Protein AF-A0A433K180-F1 (afdb_monomer_lite)

pLDDT: mean 82.94, std 16.53, range [31.75, 97.94]

Radius of gyration: 26.13 Å; chains: 1; bounding box: 82×60×82 Å

Structure (mmCIF, N/CA/C/O backbone):
data_AF-A0A433K180-F1
#
_entry.id   AF-A0A433K180-F1
#
loop_
_atom_site.group_PDB
_atom_site.id
_atom_site.type_symbol
_atom_site.label_atom_id
_atom_site.label_alt_id
_atom_site.label_comp_id
_atom_site.label_asym_id
_atom_site.label_entity_id
_atom_site.label_seq_id
_atom_site.pdbx_PDB_ins_code
_atom_site.Cartn_x
_atom_site.Cartn_y
_atom_site.Cartn_z
_atom_site.occupancy
_atom_site.B_iso_or_equiv
_atom_site.auth_seq_id
_atom_site.auth_comp_id
_atom_site.auth_asym_id
_atom_site.auth_atom_id
_atom_site.pdbx_PDB_model_num
ATOM 1 N N . MET A 1 1 ? -25.195 17.627 27.599 1.00 31.75 1 MET A N 1
ATOM 2 C CA . MET A 1 1 ? -25.943 16.902 26.544 1.00 31.75 1 MET A CA 1
ATOM 3 C C . MET A 1 1 ? -24.957 15.923 25.926 1.00 31.75 1 MET A C 1
ATOM 5 O O . MET A 1 1 ? -24.533 16.093 24.790 1.00 31.75 1 MET A O 1
ATOM 9 N N . ASP A 1 2 ? -24.548 14.925 26.711 1.00 32.09 2 ASP A N 1
ATOM 10 C CA . ASP A 1 2 ? -23.289 14.198 26.484 1.00 32.09 2 ASP A CA 1
ATOM 11 C C . ASP A 1 2 ? -23.557 12.723 26.167 1.00 32.09 2 ASP A C 1
ATOM 13 O O . ASP A 1 2 ? -22.784 11.838 26.515 1.00 32.09 2 ASP A O 1
ATOM 17 N N . ASN A 1 3 ? -24.656 12.449 25.465 1.00 33.41 3 ASN A N 1
ATOM 18 C CA . ASN A 1 3 ? -24.922 11.125 24.914 1.00 33.41 3 ASN A CA 1
ATOM 19 C C . ASN A 1 3 ? -24.281 11.032 23.529 1.00 33.41 3 ASN A C 1
ATOM 21 O O . ASN A 1 3 ? -24.954 10.879 22.511 1.00 33.41 3 ASN A O 1
ATOM 25 N N . ALA A 1 4 ? -22.951 11.141 23.489 1.00 36.06 4 ALA A N 1
ATOM 26 C CA . ALA A 1 4 ? -22.206 10.567 22.384 1.00 36.06 4 ALA A CA 1
ATOM 27 C C . ALA A 1 4 ? -22.508 9.066 22.412 1.00 36.06 4 ALA A C 1
ATOM 29 O O . ALA A 1 4 ? -22.166 8.397 23.384 1.00 36.06 4 ALA A O 1
ATOM 30 N N . LEU A 1 5 ? -23.211 8.572 21.388 1.00 38.47 5 LEU A N 1
ATOM 31 C CA . LEU A 1 5 ? -23.420 7.152 21.099 1.00 38.47 5 LEU A CA 1
ATOM 32 C C . LEU A 1 5 ? -22.111 6.392 21.342 1.00 38.47 5 LEU A C 1
ATOM 34 O O . LEU A 1 5 ? -21.222 6.370 20.490 1.00 38.47 5 LEU A O 1
ATOM 38 N N . ALA A 1 6 ? -21.961 5.819 22.534 1.00 36.91 6 ALA A N 1
ATOM 39 C CA . ALA A 1 6 ? -20.767 5.091 22.910 1.00 36.91 6 ALA A CA 1
ATOM 40 C C . ALA A 1 6 ? -20.783 3.766 22.142 1.00 36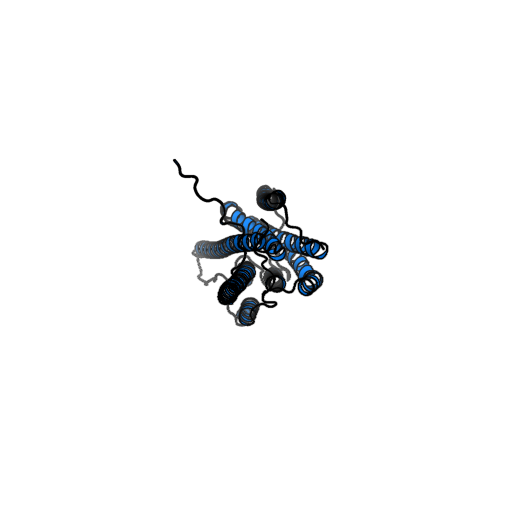.91 6 ALA A C 1
ATOM 42 O O . ALA A 1 6 ? -21.424 2.792 22.544 1.00 36.91 6 ALA A O 1
ATOM 43 N N . PHE A 1 7 ? -20.103 3.757 20.994 1.00 43.28 7 PHE A N 1
ATOM 44 C CA . PHE A 1 7 ? -19.805 2.586 20.169 1.00 43.28 7 PHE A CA 1
ATOM 45 C C . PHE A 1 7 ? -18.836 1.628 20.892 1.00 43.28 7 PHE A C 1
ATOM 47 O O . PHE A 1 7 ? -17.771 1.310 20.368 1.00 43.28 7 PHE A O 1
ATOM 54 N N . ASP A 1 8 ? -19.172 1.173 22.100 1.00 44.34 8 ASP A N 1
ATOM 55 C CA . ASP A 1 8 ? -18.352 0.193 22.815 1.00 44.34 8 ASP A CA 1
ATOM 56 C C . ASP A 1 8 ? -18.706 -1.243 22.381 1.00 44.34 8 ASP A C 1
ATOM 58 O O . ASP A 1 8 ? -19.762 -1.787 22.707 1.00 44.34 8 ASP A O 1
ATOM 62 N N . GLU A 1 9 ? -17.799 -1.780 21.560 1.00 49.75 9 GLU A N 1
ATOM 63 C CA . GLU A 1 9 ? -17.219 -3.135 21.543 1.00 49.75 9 GLU A CA 1
ATOM 64 C C . GLU A 1 9 ? -18.110 -4.386 21.405 1.00 49.75 9 GLU A C 1
ATOM 66 O O . GLU A 1 9 ? -18.016 -5.330 22.183 1.00 49.75 9 GLU A O 1
ATOM 71 N N . ILE A 1 10 ? -18.813 -4.514 20.278 1.00 52.00 10 ILE A N 1
ATOM 72 C CA . ILE A 1 10 ? -18.879 -5.826 19.604 1.00 52.00 10 ILE A CA 1
ATOM 73 C C . ILE A 1 10 ? -18.120 -5.684 18.289 1.00 52.00 10 ILE A C 1
ATOM 75 O O . ILE A 1 10 ? -18.701 -5.473 17.231 1.00 52.00 10 ILE A O 1
ATOM 79 N N . THR A 1 11 ? -16.789 -5.710 18.357 1.00 59.06 11 THR A N 1
ATOM 80 C CA . THR A 1 11 ? -15.958 -5.755 17.149 1.00 59.06 11 THR A CA 1
ATOM 81 C C . THR A 1 11 ? -15.505 -7.188 16.914 1.00 59.06 11 THR A C 1
ATOM 83 O O . THR A 1 11 ? -15.064 -7.882 17.831 1.00 59.06 11 THR A O 1
ATOM 86 N N . MET A 1 12 ? -15.627 -7.666 15.674 1.00 67.56 12 MET A N 1
ATOM 87 C CA . MET A 1 12 ? -15.036 -8.952 15.317 1.00 67.56 12 MET A CA 1
ATOM 88 C C . MET A 1 12 ? -13.520 -8.865 15.505 1.00 67.56 12 MET A C 1
ATOM 90 O O . MET A 1 12 ? -12.865 -7.987 14.942 1.00 67.56 12 MET A O 1
ATOM 94 N N . LYS A 1 13 ? -12.961 -9.777 16.306 1.00 76.81 13 LYS A N 1
ATOM 95 C CA . LYS A 1 13 ? -11.524 -9.796 16.628 1.00 76.81 13 LYS A CA 1
ATOM 96 C C . LYS A 1 13 ? -10.659 -10.251 15.453 1.00 76.81 13 LYS A C 1
ATOM 98 O O . LYS A 1 13 ? -9.485 -9.905 15.390 1.00 76.81 13 LYS A O 1
ATOM 103 N N . ARG A 1 14 ? -11.227 -11.048 14.544 1.00 79.12 14 ARG A N 1
ATOM 104 C CA . ARG A 1 14 ? -10.529 -11.637 13.398 1.00 79.12 14 ARG A CA 1
ATOM 105 C C . ARG A 1 14 ? -11.304 -11.399 12.114 1.00 79.12 14 ARG A C 1
ATOM 107 O O . ARG A 1 14 ? -12.522 -11.239 12.119 1.00 79.12 14 ARG A O 1
ATOM 114 N N . MET A 1 15 ? -10.557 -11.398 11.022 1.00 82.88 15 MET A N 1
ATOM 115 C CA . MET A 1 15 ? -11.112 -11.382 9.678 1.00 82.88 15 MET A CA 1
ATOM 116 C C . MET A 1 15 ? -11.846 -12.707 9.389 1.00 82.88 15 MET A C 1
ATOM 118 O O . MET A 1 15 ? -11.386 -13.751 9.864 1.00 82.88 15 MET A O 1
ATOM 122 N N . PRO A 1 16 ? -12.956 -12.702 8.624 1.00 86.62 16 PRO A N 1
ATOM 123 C CA . PRO A 1 16 ? -13.620 -13.934 8.206 1.00 86.62 16 PRO A CA 1
ATOM 124 C C . PRO A 1 16 ? -12.661 -14.866 7.458 1.00 86.62 16 PRO A C 1
ATOM 126 O O . PRO A 1 16 ? -11.928 -14.422 6.576 1.00 86.62 16 PRO A O 1
ATOM 129 N N . GLN A 1 17 ? -12.692 -16.162 7.775 1.00 87.69 17 GLN A N 1
ATOM 130 C CA . GLN A 1 17 ? -11.778 -17.161 7.198 1.00 87.69 17 GLN A CA 1
ATOM 131 C C . GLN A 1 17 ? -11.854 -17.228 5.668 1.00 87.69 17 GLN A C 1
ATOM 133 O O . GLN A 1 17 ? -10.829 -17.364 5.009 1.00 87.69 17 GLN A O 1
ATOM 138 N N . PHE A 1 18 ? -13.049 -17.057 5.099 1.00 88.81 18 PHE A N 1
ATOM 139 C CA . PHE A 1 18 ? -13.241 -17.004 3.650 1.00 88.81 18 PHE A CA 1
ATOM 140 C C . PHE A 1 18 ? -12.468 -15.850 2.991 1.00 88.81 18 PHE A C 1
ATOM 142 O O . PHE A 1 18 ? -11.825 -16.044 1.965 1.00 88.81 18 PHE A O 1
ATOM 149 N N . LEU A 1 19 ? -12.456 -14.663 3.612 1.00 89.44 19 LEU A N 1
ATOM 150 C CA . LEU A 1 19 ? -11.701 -13.516 3.100 1.00 89.44 19 LEU A CA 1
ATOM 151 C C . LEU A 1 19 ? -10.189 -13.769 3.177 1.00 89.44 19 LEU A C 1
ATOM 153 O O . LEU A 1 19 ? -9.462 -13.428 2.251 1.00 89.44 19 LEU A O 1
ATOM 157 N N . ILE A 1 20 ? -9.728 -14.419 4.249 1.00 91.06 20 ILE A N 1
ATOM 158 C CA . ILE A 1 20 ? -8.325 -14.827 4.397 1.00 91.06 20 ILE A CA 1
ATOM 159 C C . ILE A 1 20 ? -7.927 -15.790 3.274 1.00 91.06 20 ILE A C 1
ATOM 161 O O . ILE A 1 20 ? -6.882 -15.600 2.658 1.00 91.06 20 ILE A O 1
ATOM 165 N N . LEU A 1 21 ? -8.762 -16.793 2.988 1.00 92.00 21 LEU A N 1
ATOM 166 C CA . LEU A 1 21 ? -8.526 -17.750 1.909 1.00 92.00 21 LEU A CA 1
ATOM 167 C C . LEU A 1 21 ? -8.427 -17.049 0.549 1.00 92.00 21 LEU A C 1
ATOM 169 O O . LEU A 1 21 ? -7.492 -17.321 -0.199 1.00 92.00 21 LEU A O 1
ATOM 173 N N . ILE A 1 22 ? -9.340 -16.115 0.258 1.00 92.88 22 ILE A N 1
ATOM 174 C CA . ILE A 1 22 ? -9.291 -15.316 -0.974 1.00 92.88 22 ILE A CA 1
ATOM 175 C C . ILE A 1 22 ? -7.979 -14.539 -1.061 1.00 92.88 22 ILE A C 1
ATOM 177 O O . ILE A 1 22 ? -7.322 -14.587 -2.094 1.00 92.88 22 ILE A O 1
ATOM 181 N N . ILE A 1 23 ? -7.573 -13.844 0.006 1.00 92.50 23 ILE A N 1
ATOM 182 C CA . ILE A 1 23 ? -6.329 -13.062 0.004 1.00 92.50 23 ILE A CA 1
ATOM 183 C C . ILE A 1 23 ? -5.125 -13.975 -0.250 1.00 92.50 23 ILE A C 1
ATOM 185 O O . ILE A 1 23 ? -4.298 -13.667 -1.101 1.00 92.50 23 ILE A O 1
ATOM 189 N N . LEU A 1 24 ? -5.036 -15.117 0.435 1.00 92.62 24 LEU A N 1
ATOM 190 C CA . LEU A 1 24 ? -3.943 -16.073 0.234 1.00 92.62 24 LEU A CA 1
ATOM 191 C C . LEU A 1 24 ? -3.903 -16.612 -1.200 1.00 92.62 24 LEU A C 1
ATOM 193 O O . LEU A 1 24 ? -2.826 -16.702 -1.788 1.00 92.62 24 LEU A O 1
ATOM 197 N N . LEU A 1 25 ? -5.068 -16.915 -1.776 1.00 93.06 25 LEU A N 1
ATOM 198 C CA . LEU A 1 25 ? -5.180 -17.349 -3.164 1.00 93.06 25 LEU A CA 1
ATOM 199 C C . LEU A 1 25 ? -4.717 -16.241 -4.115 1.00 93.06 25 LEU A C 1
ATOM 201 O O . LEU A 1 25 ? -3.881 -16.501 -4.970 1.00 93.06 25 LEU A O 1
ATOM 205 N N . LEU A 1 26 ? -5.175 -15.000 -3.936 1.00 92.94 26 LEU A N 1
ATOM 206 C CA . LEU A 1 26 ? -4.771 -13.870 -4.782 1.00 92.94 26 LEU A CA 1
ATOM 207 C C . LEU A 1 26 ? -3.260 -13.601 -4.734 1.00 92.94 26 LEU A C 1
ATOM 209 O O . LEU A 1 26 ? -2.690 -13.187 -5.737 1.00 92.94 26 LEU A O 1
ATOM 213 N N . LEU A 1 27 ? -2.612 -13.851 -3.595 1.00 91.94 27 LEU A N 1
ATOM 214 C CA . LEU A 1 27 ? -1.173 -13.650 -3.422 1.00 91.94 27 LEU A CA 1
ATOM 215 C C . LEU A 1 27 ? -0.328 -14.778 -4.036 1.00 91.94 27 LEU A C 1
ATOM 217 O O . LEU A 1 27 ? 0.703 -14.508 -4.655 1.00 91.94 27 LEU A O 1
ATOM 221 N N . GLY A 1 28 ? -0.742 -16.036 -3.845 1.00 88.56 28 GLY A N 1
ATOM 222 C CA . GLY A 1 28 ? 0.048 -17.215 -4.219 1.00 88.56 28 GLY A CA 1
ATOM 223 C C . GLY A 1 28 ? -0.293 -17.819 -5.582 1.00 88.56 28 GLY A C 1
ATOM 224 O O . GLY A 1 28 ? 0.594 -18.322 -6.269 1.00 88.56 28 GLY A O 1
ATOM 225 N N . LEU A 1 29 ? -1.558 -17.764 -6.003 1.00 90.62 29 LEU A N 1
ATOM 226 C CA . LEU A 1 29 ? -2.016 -18.398 -7.242 1.00 90.62 29 LEU A CA 1
ATOM 227 C C . LEU A 1 29 ? -1.350 -17.829 -8.505 1.00 90.62 29 LEU A C 1
ATOM 229 O O . LEU A 1 29 ? -1.005 -18.636 -9.367 1.00 90.62 29 LEU A O 1
ATOM 233 N N . PRO A 1 30 ? -1.090 -16.510 -8.633 1.00 91.44 30 PRO A N 1
ATOM 234 C CA . PRO A 1 30 ? -0.370 -15.993 -9.793 1.00 91.44 30 PRO A CA 1
ATOM 235 C C . PRO A 1 30 ? 1.025 -16.612 -9.946 1.00 91.44 30 PRO A C 1
ATOM 237 O O . PRO A 1 30 ? 1.379 -17.021 -11.045 1.00 91.44 30 PRO A O 1
ATOM 240 N N . TYR A 1 31 ? 1.781 -16.775 -8.854 1.00 89.06 31 TYR A N 1
ATOM 241 C CA . TYR A 1 31 ? 3.100 -17.421 -8.872 1.00 89.06 31 TYR A CA 1
ATOM 242 C C . TYR A 1 31 ? 3.026 -18.880 -9.330 1.00 89.06 31 TYR A C 1
ATOM 244 O O . TYR A 1 31 ? 3.827 -19.326 -10.149 1.00 89.06 31 TYR A O 1
ATOM 252 N N . ILE A 1 32 ? 2.038 -19.622 -8.824 1.00 89.81 32 ILE A N 1
ATOM 253 C CA . ILE A 1 32 ? 1.785 -20.998 -9.257 1.00 89.81 32 ILE A CA 1
ATOM 254 C C . ILE A 1 32 ? 1.477 -21.015 -10.759 1.00 89.81 32 ILE A C 1
ATOM 256 O O . ILE A 1 32 ? 2.060 -21.808 -11.491 1.00 89.81 32 ILE A O 1
ATOM 260 N N . GLY A 1 33 ? 0.626 -20.097 -11.227 1.00 88.56 33 GLY A N 1
ATOM 261 C CA . GLY A 1 33 ? 0.292 -19.947 -12.640 1.00 88.56 33 GLY A CA 1
ATOM 262 C C . GLY A 1 33 ? 1.517 -19.703 -13.525 1.00 88.56 33 GLY A C 1
ATOM 263 O O . GLY A 1 33 ? 1.669 -20.385 -14.536 1.00 88.56 33 GLY A O 1
ATOM 264 N N . LEU A 1 34 ? 2.425 -18.811 -13.115 1.00 88.44 34 LEU A N 1
ATOM 265 C CA . LEU A 1 34 ? 3.671 -18.552 -13.848 1.00 88.44 34 LEU A CA 1
ATOM 266 C C . LEU A 1 34 ? 4.505 -19.828 -14.032 1.00 88.44 34 LEU A C 1
ATOM 268 O O . LEU A 1 34 ? 4.987 -20.093 -15.130 1.00 88.44 34 LEU A O 1
ATOM 272 N N . ASN A 1 35 ? 4.620 -20.658 -12.991 1.00 88.94 35 ASN A N 1
ATOM 273 C CA . ASN A 1 35 ? 5.360 -21.924 -13.063 1.00 88.94 35 ASN A CA 1
ATOM 274 C C . ASN A 1 35 ? 4.673 -22.983 -13.943 1.00 88.94 35 ASN A C 1
ATOM 276 O O . ASN A 1 35 ? 5.348 -23.853 -14.487 1.00 88.94 35 ASN A O 1
ATOM 280 N N . PHE A 1 36 ? 3.350 -22.907 -14.115 1.00 89.88 36 PHE A N 1
ATOM 281 C CA . PHE A 1 36 ? 2.600 -23.735 -15.068 1.00 89.88 36 PHE A CA 1
ATOM 282 C C . PHE A 1 36 ? 2.623 -23.185 -16.505 1.00 89.88 36 PHE A C 1
ATOM 284 O O . PHE A 1 36 ? 1.989 -23.763 -17.386 1.00 89.88 36 PHE A O 1
ATOM 291 N N . GLY A 1 37 ? 3.345 -22.090 -16.758 1.00 83.88 37 GLY A N 1
ATOM 292 C CA . GLY A 1 37 ? 3.457 -21.481 -18.082 1.00 83.88 37 GLY A CA 1
ATOM 293 C C . GLY A 1 37 ? 2.312 -20.531 -18.439 1.00 83.88 37 GLY A C 1
ATOM 294 O O . GLY A 1 37 ? 2.199 -20.139 -19.598 1.00 83.88 37 GLY A O 1
ATOM 295 N N . PHE A 1 38 ? 1.467 -20.134 -17.477 1.00 85.06 38 PHE A N 1
ATOM 296 C CA . PHE A 1 38 ? 0.537 -19.029 -17.706 1.00 85.06 38 PHE A CA 1
ATOM 297 C C . PHE A 1 38 ? 1.321 -17.727 -17.807 1.00 85.06 38 PHE A C 1
ATOM 299 O O . PHE A 1 38 ? 1.942 -17.296 -16.838 1.00 85.06 38 PHE A O 1
ATOM 306 N N . ASP A 1 39 ? 1.253 -17.083 -18.967 1.00 83.25 39 ASP A N 1
ATOM 307 C CA . ASP A 1 39 ? 1.894 -15.799 -19.188 1.00 83.25 39 ASP A CA 1
ATOM 308 C C . ASP A 1 39 ? 0.862 -14.662 -19.132 1.00 83.25 39 ASP A C 1
ATOM 310 O O . ASP A 1 39 ? -0.029 -14.534 -19.969 1.00 83.25 39 ASP A O 1
ATOM 314 N N . PHE A 1 40 ? 0.990 -13.832 -18.099 1.00 83.12 40 PHE A N 1
ATOM 315 C CA . PHE A 1 40 ? 0.245 -12.593 -17.900 1.00 83.12 40 PHE A CA 1
ATOM 316 C C . PHE A 1 40 ? 0.914 -11.386 -18.570 1.00 83.12 40 PHE A C 1
ATOM 318 O O . PHE A 1 40 ? 0.447 -10.256 -18.363 1.00 83.12 40 PHE A O 1
ATOM 325 N N . SER A 1 41 ? 2.005 -11.583 -19.316 1.00 82.50 41 SER A N 1
ATOM 326 C CA . SER A 1 41 ? 2.635 -10.544 -20.123 1.00 82.50 41 SER A CA 1
ATOM 327 C C . SER A 1 41 ? 1.762 -10.187 -21.324 1.00 82.50 41 SER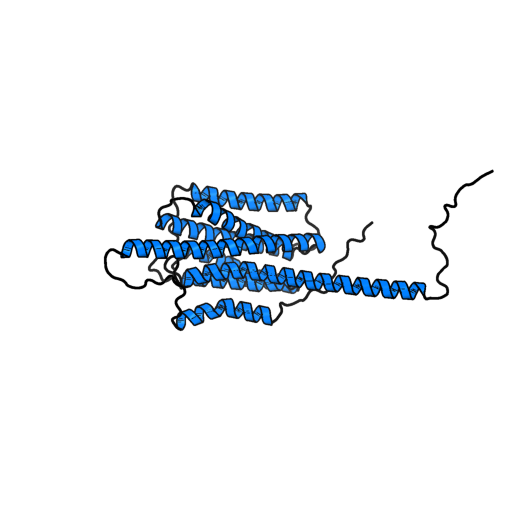 A C 1
ATOM 329 O O . SER A 1 41 ? 0.761 -10.835 -21.639 1.00 82.50 41 SER A O 1
ATOM 331 N N . ILE A 1 42 ? 2.124 -9.106 -22.000 1.00 76.69 42 ILE A N 1
ATOM 332 C CA . ILE A 1 42 ? 1.468 -8.723 -23.244 1.00 76.69 42 ILE A CA 1
ATOM 333 C C . ILE A 1 42 ? 2.140 -9.519 -24.344 1.00 76.69 42 ILE A C 1
ATOM 335 O O . ILE A 1 42 ? 3.303 -9.276 -24.664 1.00 76.69 42 ILE A O 1
ATOM 339 N N . HIS A 1 43 ? 1.411 -10.496 -24.886 1.00 60.91 43 HIS A N 1
ATOM 340 C CA . HIS A 1 43 ? 1.970 -11.406 -25.869 1.00 60.91 43 HIS A CA 1
ATOM 341 C C . HIS A 1 43 ? 2.595 -10.653 -27.036 1.00 60.91 43 HIS A C 1
ATOM 343 O O . HIS A 1 43 ? 1.980 -9.806 -27.671 1.00 60.91 43 HIS A O 1
ATOM 349 N N . SER A 1 44 ? 3.853 -11.010 -27.244 1.00 51.06 44 SER A N 1
ATOM 350 C CA . SER A 1 44 ? 4.719 -10.949 -28.407 1.00 51.06 44 SER A CA 1
ATOM 351 C C . SER A 1 44 ? 4.371 -11.797 -29.624 1.00 51.06 44 SER A C 1
ATOM 353 O O . SER A 1 44 ? 5.286 -12.488 -30.051 1.00 51.06 44 SER A O 1
ATOM 355 N N . SER A 1 45 ? 3.128 -11.954 -30.097 1.00 44.97 45 SER A N 1
ATOM 356 C CA . SER A 1 45 ? 2.870 -12.961 -31.141 1.00 44.97 45 SER A CA 1
ATOM 357 C C . SER A 1 45 ? 3.741 -12.702 -32.376 1.00 44.97 45 SER A C 1
ATOM 359 O O . SER A 1 45 ? 3.593 -11.686 -33.055 1.00 44.97 45 SER A O 1
ATOM 361 N N . GLN A 1 46 ? 4.673 -13.629 -32.610 1.00 47.50 46 GLN A N 1
ATOM 362 C CA . GLN A 1 46 ? 5.691 -13.618 -33.652 1.00 47.50 46 GLN A CA 1
ATOM 363 C C . GLN A 1 46 ? 5.051 -13.471 -35.034 1.00 47.50 46 GLN A C 1
ATOM 365 O O . GLN A 1 46 ? 4.458 -14.418 -35.540 1.00 47.50 46 GLN A O 1
ATOM 370 N N . LEU A 1 47 ? 5.228 -12.315 -35.671 1.00 45.03 47 LEU A N 1
ATOM 371 C CA . LEU A 1 47 ? 5.003 -12.130 -37.103 1.00 45.03 47 LEU A CA 1
ATOM 372 C C . LEU A 1 47 ? 6.163 -11.307 -37.671 1.00 45.03 47 LEU A C 1
ATOM 374 O O . LEU A 1 47 ? 6.444 -10.190 -37.243 1.00 45.03 47 LEU A O 1
ATOM 378 N N . SER A 1 48 ? 6.884 -11.913 -38.609 1.00 43.16 48 SER A N 1
ATOM 379 C CA . SER A 1 48 ? 8.067 -11.368 -39.270 1.00 43.16 48 SER A CA 1
ATOM 380 C C . SER A 1 48 ? 7.724 -10.283 -40.300 1.00 43.16 48 SER A C 1
ATOM 382 O O . SER A 1 48 ? 6.877 -10.513 -41.159 1.00 43.16 48 SER A O 1
ATOM 384 N N . GLY A 1 49 ? 8.485 -9.179 -40.292 1.00 52.47 49 GLY A N 1
ATOM 385 C CA . GLY A 1 49 ? 8.650 -8.252 -41.427 1.00 52.47 49 GLY A CA 1
ATOM 386 C C . GLY A 1 49 ? 7.781 -6.987 -41.394 1.00 52.47 49 GLY A C 1
ATOM 387 O O . GLY A 1 49 ? 6.570 -7.084 -41.492 1.00 52.47 49 GLY A O 1
ATOM 388 N N . GLN 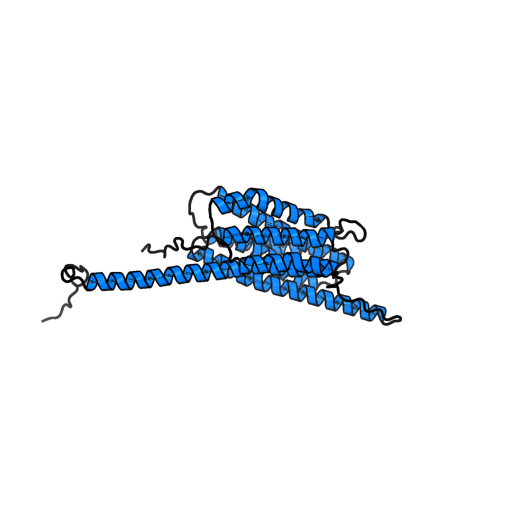A 1 50 ? 8.421 -5.805 -41.301 1.00 53.50 50 GLN A N 1
ATOM 389 C CA . GLN A 1 50 ? 7.894 -4.412 -41.359 1.00 53.50 50 GLN A CA 1
ATOM 390 C C . GLN A 1 50 ? 6.711 -4.021 -40.435 1.00 53.50 50 GLN A C 1
ATOM 392 O O . GLN A 1 50 ? 6.622 -2.867 -40.025 1.00 53.50 50 GLN A O 1
ATOM 397 N N . SER A 1 51 ? 5.880 -4.962 -39.995 1.00 56.38 51 SER A N 1
ATOM 398 C CA . SER A 1 51 ? 4.820 -4.830 -38.989 1.00 56.38 51 SER A CA 1
ATOM 399 C C . SER A 1 51 ? 5.345 -4.772 -37.549 1.00 56.38 51 SER A C 1
ATOM 401 O O . SER A 1 51 ? 4.595 -4.421 -36.641 1.00 56.38 51 SER A O 1
ATOM 403 N N . MET A 1 52 ? 6.639 -5.047 -37.333 1.00 59.69 52 MET A N 1
ATOM 404 C CA . MET A 1 52 ? 7.277 -5.090 -36.010 1.00 59.69 52 MET A CA 1
ATOM 405 C C . MET A 1 52 ? 7.162 -3.762 -35.244 1.00 59.69 52 MET A C 1
ATOM 407 O O . MET A 1 52 ? 6.960 -3.767 -34.035 1.00 59.69 52 MET A O 1
ATOM 411 N N . HIS A 1 53 ? 7.255 -2.614 -35.929 1.00 66.19 53 HIS A N 1
ATOM 412 C CA . HIS A 1 53 ? 7.137 -1.305 -35.274 1.00 66.19 53 HIS A CA 1
ATOM 413 C C . HIS A 1 53 ? 5.700 -1.019 -34.814 1.00 66.19 53 HIS A C 1
ATOM 415 O O . HIS A 1 53 ? 5.490 -0.637 -33.664 1.00 66.19 53 HIS A O 1
ATOM 421 N N . ASN A 1 54 ? 4.711 -1.282 -35.676 1.00 69.56 54 ASN A N 1
ATOM 422 C CA . ASN A 1 54 ? 3.292 -1.125 -35.339 1.00 69.56 54 ASN A CA 1
ATOM 423 C C . ASN A 1 54 ? 2.879 -2.079 -34.213 1.00 69.56 54 ASN A C 1
ATOM 425 O O . ASN A 1 54 ? 2.112 -1.701 -33.334 1.00 69.56 54 ASN A O 1
ATOM 429 N N . TYR A 1 55 ? 3.446 -3.284 -34.198 1.00 71.06 55 TYR A N 1
ATOM 430 C CA . TYR A 1 55 ? 3.204 -4.275 -33.162 1.00 71.06 55 TYR A CA 1
ATOM 431 C C . TYR A 1 55 ? 3.801 -3.876 -31.807 1.00 71.06 55 TYR A C 1
ATOM 433 O O . TYR A 1 55 ? 3.143 -3.984 -30.775 1.00 71.06 55 TYR A O 1
ATOM 441 N N . LEU A 1 56 ? 5.052 -3.401 -31.788 1.00 73.00 56 LEU A N 1
ATOM 442 C CA . LEU A 1 56 ? 5.692 -2.918 -30.561 1.00 73.00 56 LEU A CA 1
ATOM 443 C C . LEU A 1 56 ? 4.930 -1.727 -29.976 1.00 73.00 56 LEU A C 1
ATOM 445 O O . LEU A 1 56 ? 4.728 -1.669 -28.764 1.00 73.00 56 LEU A O 1
ATOM 449 N N . LEU A 1 57 ? 4.461 -0.823 -30.838 1.00 76.31 57 LEU A N 1
ATOM 450 C CA . LEU A 1 57 ? 3.593 0.278 -30.439 1.00 76.31 57 LEU A CA 1
ATOM 451 C C . LEU A 1 57 ? 2.273 -0.246 -29.856 1.00 76.31 57 LEU A C 1
ATOM 453 O O . LEU A 1 57 ? 1.867 0.185 -28.781 1.00 76.31 57 LEU A O 1
ATOM 457 N N . GLU A 1 58 ? 1.624 -1.211 -30.511 1.00 79.81 58 GLU A N 1
ATOM 458 C CA . GLU A 1 58 ? 0.381 -1.813 -30.023 1.00 79.81 58 GLU A CA 1
ATOM 459 C C . GLU A 1 58 ? 0.563 -2.489 -28.655 1.00 79.81 58 GLU A C 1
ATOM 461 O O . GLU A 1 58 ? -0.240 -2.277 -27.744 1.00 79.81 58 GLU A O 1
ATOM 466 N N . ALA A 1 59 ? 1.635 -3.262 -28.475 1.00 76.88 59 ALA A N 1
ATOM 467 C CA . ALA A 1 59 ? 1.949 -3.912 -27.208 1.00 76.88 59 ALA A CA 1
ATOM 468 C C . ALA A 1 59 ? 2.202 -2.885 -26.091 1.00 76.88 59 ALA A C 1
ATOM 470 O O . ALA A 1 59 ? 1.681 -3.036 -24.983 1.00 76.88 59 ALA A O 1
ATOM 471 N N . GLN A 1 60 ? 2.931 -1.804 -26.386 1.00 78.94 60 GLN A N 1
ATOM 472 C CA . GLN A 1 60 ? 3.147 -0.701 -25.446 1.00 78.94 60 GLN A CA 1
ATOM 473 C C . GLN A 1 60 ? 1.836 -0.006 -25.068 1.00 78.94 60 GLN A C 1
ATOM 475 O O . GLN A 1 60 ? 1.592 0.226 -23.886 1.00 78.94 60 GLN A O 1
ATOM 480 N N . VAL A 1 61 ? 0.969 0.277 -26.044 1.00 82.75 61 VAL A N 1
ATOM 481 C CA . VAL A 1 61 ? -0.337 0.911 -25.812 1.00 82.75 61 VAL A CA 1
ATOM 482 C C . VAL A 1 61 ? -1.238 0.015 -24.965 1.00 82.75 61 VAL A C 1
ATOM 484 O O . VAL A 1 61 ? -1.840 0.488 -24.003 1.00 82.75 61 VAL A O 1
ATOM 487 N N . ARG A 1 62 ? -1.305 -1.289 -25.265 1.00 84.44 62 ARG A N 1
ATOM 488 C CA . ARG A 1 62 ? -2.074 -2.261 -24.469 1.00 84.44 62 ARG A CA 1
ATOM 489 C C . ARG A 1 62 ? -1.570 -2.332 -23.029 1.00 84.44 62 ARG A C 1
ATOM 491 O O . ARG A 1 62 ? -2.378 -2.408 -22.103 1.00 84.44 62 ARG A O 1
ATOM 498 N N . GLY A 1 63 ? -0.254 -2.294 -22.834 1.00 83.31 63 GLY A N 1
ATOM 499 C CA . GLY A 1 63 ? 0.354 -2.371 -21.506 1.00 83.31 63 GLY A CA 1
ATOM 500 C C . GLY A 1 63 ? 0.121 -1.140 -20.679 1.00 83.31 63 GLY A C 1
ATOM 501 O O . GLY A 1 63 ? -0.341 -1.241 -19.544 1.00 83.31 63 GLY A O 1
ATOM 502 N N . TYR A 1 64 ? 0.337 0.008 -21.300 1.00 84.06 64 TYR A N 1
ATOM 503 C CA . TYR A 1 64 ? -0.007 1.288 -20.727 1.00 84.06 64 TYR A CA 1
ATOM 504 C C . TYR A 1 64 ? -1.490 1.339 -20.335 1.00 84.06 64 TYR A C 1
ATOM 506 O O . TYR A 1 64 ? -1.808 1.599 -19.181 1.00 84.06 64 TYR A O 1
ATOM 514 N N . PHE A 1 65 ? -2.407 0.972 -21.236 1.00 87.50 65 PHE A N 1
ATOM 515 C CA . PHE A 1 65 ? -3.842 0.981 -20.945 1.00 87.50 65 PHE A CA 1
ATOM 516 C C . PHE A 1 65 ? -4.212 0.059 -19.776 1.00 87.50 65 PHE A C 1
ATOM 518 O O . PHE A 1 65 ? -4.978 0.446 -18.892 1.00 87.50 65 PHE A O 1
ATOM 525 N N . ARG A 1 66 ? -3.636 -1.150 -19.723 1.00 88.56 66 ARG A N 1
ATOM 526 C CA . ARG A 1 66 ? -3.835 -2.079 -18.602 1.00 88.56 66 ARG A CA 1
ATOM 527 C C . ARG A 1 66 ? -3.319 -1.494 -17.287 1.00 88.56 66 ARG A C 1
ATOM 529 O O . ARG A 1 66 ? -4.010 -1.594 -16.275 1.00 88.56 66 ARG A O 1
ATOM 536 N N . GLN A 1 67 ? -2.135 -0.888 -17.300 1.00 88.88 67 GLN A N 1
ATOM 537 C CA . GLN A 1 67 ? -1.557 -0.224 -16.136 1.00 88.88 67 GLN A CA 1
ATOM 538 C C . GLN A 1 67 ? -2.467 0.912 -15.654 1.00 88.88 67 GLN A C 1
ATOM 540 O O . GLN A 1 67 ? -2.858 0.922 -14.487 1.00 88.88 67 GLN A O 1
ATOM 545 N N . THR A 1 68 ? -2.866 1.808 -16.555 1.00 89.94 68 THR A N 1
ATOM 546 C CA . THR A 1 68 ? -3.758 2.935 -16.273 1.00 89.94 68 THR A CA 1
ATOM 547 C C . THR A 1 68 ? -5.090 2.461 -15.687 1.00 89.94 68 THR A C 1
ATOM 549 O O . THR A 1 68 ? -5.544 3.007 -14.683 1.00 89.94 68 THR A O 1
ATOM 552 N N . LEU A 1 69 ? -5.704 1.405 -16.235 1.00 91.81 69 LEU A N 1
ATOM 553 C CA . LEU A 1 69 ? -6.938 0.827 -15.685 1.00 91.81 69 LEU A CA 1
ATOM 554 C C . LEU A 1 69 ? -6.760 0.301 -14.255 1.00 91.81 69 LEU A C 1
ATOM 556 O O . LEU A 1 69 ? -7.625 0.523 -13.401 1.00 91.81 69 LEU A O 1
ATOM 560 N N . LEU A 1 70 ? -5.651 -0.390 -13.980 1.00 92.50 70 LEU A N 1
ATOM 561 C CA . LEU A 1 70 ? -5.349 -0.900 -12.642 1.00 92.50 70 LEU A CA 1
ATOM 562 C C . LEU A 1 70 ? -5.100 0.246 -11.655 1.00 92.50 70 LEU A C 1
ATOM 564 O O . LEU A 1 70 ? -5.651 0.222 -10.556 1.00 92.50 70 LEU A O 1
ATOM 568 N N . GLN A 1 71 ? -4.350 1.275 -12.054 1.00 91.44 71 GLN A N 1
ATOM 569 C CA . GLN A 1 71 ? -4.091 2.458 -11.227 1.00 91.44 71 GLN A CA 1
ATOM 570 C C . GLN A 1 71 ? -5.376 3.242 -10.927 1.00 91.44 71 GLN A C 1
ATOM 572 O O . GLN A 1 71 ? -5.642 3.557 -9.770 1.00 91.44 71 GLN A O 1
ATOM 577 N N . TRP A 1 72 ? -6.239 3.479 -11.920 1.00 92.62 72 TRP A N 1
ATOM 578 C CA . TRP A 1 72 ? -7.534 4.138 -11.700 1.00 92.62 72 TRP A CA 1
ATOM 579 C C . TRP A 1 72 ? -8.467 3.339 -10.791 1.00 92.62 72 TRP A C 1
ATOM 581 O O . TRP A 1 72 ? -9.159 3.912 -9.943 1.00 92.62 72 TRP A O 1
ATOM 591 N N . SER A 1 73 ? -8.472 2.013 -10.938 1.00 94.25 73 SER A N 1
ATOM 592 C CA . SER A 1 73 ? -9.235 1.124 -10.057 1.00 94.25 73 SER A CA 1
ATOM 593 C C . SER A 1 73 ? -8.704 1.191 -8.623 1.00 94.25 73 SER A C 1
ATOM 595 O O . SER A 1 73 ? -9.484 1.302 -7.675 1.00 94.25 73 SER A O 1
ATOM 597 N N . GLY A 1 74 ? -7.377 1.189 -8.466 1.00 93.75 74 GLY A N 1
ATOM 598 C CA . GLY A 1 74 ? -6.692 1.358 -7.187 1.00 93.75 74 GLY A CA 1
ATOM 599 C C . GLY A 1 74 ? -7.022 2.691 -6.518 1.00 93.75 74 GLY A C 1
ATOM 600 O O . GLY A 1 74 ? -7.454 2.701 -5.365 1.00 93.75 74 GLY A O 1
ATOM 601 N N . PHE A 1 75 ? -6.929 3.801 -7.253 1.00 94.44 75 PHE A N 1
ATOM 602 C CA . PHE A 1 75 ? -7.311 5.128 -6.771 1.00 94.44 75 PHE A CA 1
ATOM 603 C C . PHE A 1 75 ? -8.781 5.197 -6.340 1.00 94.44 75 PHE A C 1
ATOM 605 O O . PHE A 1 75 ? -9.082 5.673 -5.244 1.00 94.44 75 PHE A O 1
ATOM 612 N N . SER A 1 76 ? -9.701 4.688 -7.163 1.00 95.38 76 SER A N 1
ATOM 613 C CA . SER A 1 76 ? -11.136 4.678 -6.845 1.00 95.38 76 SER A CA 1
ATOM 614 C C . SER A 1 76 ? -11.407 3.938 -5.532 1.00 95.38 76 SER A C 1
ATOM 616 O O . SER A 1 76 ? -12.142 4.410 -4.661 1.00 95.38 76 SER A O 1
ATOM 618 N N . LEU A 1 77 ? -10.747 2.797 -5.349 1.00 96.25 77 LEU A N 1
ATOM 619 C CA . LEU A 1 77 ? -10.848 1.990 -4.142 1.00 96.25 77 LEU A CA 1
ATOM 620 C C . LEU A 1 77 ? -10.198 2.667 -2.930 1.00 96.25 77 LEU A C 1
ATOM 622 O O . LEU A 1 77 ? -10.749 2.618 -1.827 1.00 96.25 77 LEU A O 1
ATOM 626 N N . ALA A 1 78 ? -9.069 3.349 -3.126 1.00 96.50 78 ALA A N 1
ATOM 627 C CA . ALA A 1 78 ? -8.425 4.164 -2.106 1.00 96.50 78 ALA A CA 1
ATOM 628 C C . ALA A 1 78 ? -9.351 5.297 -1.639 1.00 96.50 78 ALA A C 1
ATOM 630 O O . ALA A 1 78 ? -9.538 5.459 -0.435 1.00 96.50 78 ALA A O 1
ATOM 631 N N . ALA A 1 79 ? -10.007 6.013 -2.557 1.00 96.25 79 ALA A N 1
ATOM 632 C CA . ALA A 1 79 ? -10.946 7.085 -2.228 1.00 96.25 79 ALA A CA 1
ATOM 633 C C . ALA A 1 79 ? -12.106 6.585 -1.349 1.00 96.25 79 ALA A C 1
ATOM 635 O O . ALA A 1 79 ? -12.368 7.148 -0.283 1.00 96.25 79 ALA A O 1
ATOM 636 N N . VAL A 1 80 ? -12.742 5.471 -1.732 1.00 97.38 80 VAL A N 1
ATOM 637 C CA . VAL A 1 80 ? -13.800 4.839 -0.922 1.00 97.38 80 VAL A CA 1
ATOM 638 C C . VAL A 1 80 ? -13.264 4.421 0.450 1.00 97.38 80 VAL A C 1
ATOM 640 O O . VAL A 1 80 ? -13.891 4.682 1.478 1.00 97.38 80 VAL A O 1
ATOM 643 N N . THR A 1 81 ? -12.079 3.813 0.491 1.00 97.12 81 THR A N 1
ATOM 644 C CA . THR A 1 81 ? -11.450 3.352 1.736 1.00 97.12 81 THR A CA 1
ATOM 645 C C . THR A 1 81 ? -11.150 4.507 2.689 1.00 97.12 81 THR A C 1
ATOM 647 O O . THR A 1 81 ? -11.412 4.395 3.886 1.00 97.12 81 THR A O 1
ATOM 650 N N . VAL A 1 82 ? -10.658 5.636 2.176 1.00 97.00 82 VAL A N 1
ATOM 651 C CA . VAL A 1 82 ? -10.396 6.851 2.960 1.00 97.00 82 VAL A CA 1
ATOM 652 C C . VAL A 1 82 ? -11.687 7.413 3.547 1.00 97.00 82 VAL A C 1
ATOM 654 O O . VAL A 1 82 ? -11.734 7.711 4.742 1.00 97.00 82 VAL A O 1
ATOM 657 N N . LEU A 1 83 ? -12.753 7.509 2.747 1.00 96.31 83 LEU A N 1
ATOM 658 C CA . LEU A 1 83 ? -14.053 7.992 3.219 1.00 96.31 83 LEU A CA 1
ATOM 659 C C . LEU A 1 83 ? -14.597 7.112 4.352 1.00 96.31 83 LEU A C 1
ATOM 661 O O . LEU A 1 83 ? -15.015 7.624 5.396 1.00 96.31 83 LEU A O 1
ATOM 665 N N . LEU A 1 84 ? -14.531 5.788 4.188 1.00 95.75 84 LEU A N 1
ATOM 666 C CA . LEU A 1 84 ? -14.947 4.830 5.214 1.00 95.75 84 LEU A CA 1
ATOM 667 C C . LEU A 1 84 ? -14.079 4.926 6.475 1.00 95.75 84 LEU A C 1
ATOM 669 O O . LEU A 1 84 ? -14.607 4.934 7.589 1.00 95.75 84 LEU A O 1
ATOM 673 N N . ALA A 1 85 ? -12.761 5.046 6.319 1.00 95.56 85 ALA A N 1
ATOM 674 C CA . ALA A 1 85 ? -11.816 5.183 7.422 1.00 95.56 85 ALA A CA 1
ATOM 675 C C . ALA A 1 85 ? -12.079 6.449 8.249 1.00 95.56 85 ALA A C 1
ATOM 677 O O . ALA A 1 85 ? -12.149 6.391 9.479 1.00 95.56 85 ALA A O 1
ATOM 678 N N . PHE A 1 86 ? -12.279 7.588 7.585 1.00 94.56 86 PHE A N 1
ATOM 679 C CA . PHE A 1 86 ? -12.566 8.862 8.245 1.00 94.56 86 PHE A CA 1
ATOM 680 C C . PHE A 1 86 ? -13.941 8.865 8.906 1.00 94.56 86 PHE A C 1
ATOM 682 O O . PHE A 1 86 ? -14.082 9.348 10.031 1.00 94.56 86 PHE A O 1
ATOM 689 N N . THR A 1 87 ? -14.936 8.253 8.265 1.00 92.00 87 THR A N 1
ATOM 690 C CA . THR A 1 87 ? -16.266 8.056 8.855 1.00 92.00 87 THR A CA 1
ATOM 691 C C . THR A 1 87 ? -16.171 7.223 10.126 1.00 92.00 87 THR A C 1
ATOM 693 O O . THR A 1 87 ? -16.683 7.619 11.174 1.00 92.00 87 THR A O 1
ATOM 696 N N . ARG A 1 88 ? -15.445 6.102 10.077 1.00 89.25 88 ARG A N 1
ATOM 697 C CA . ARG A 1 88 ? -15.242 5.237 11.238 1.00 89.25 88 ARG A CA 1
ATOM 698 C C . ARG A 1 88 ? -14.509 5.957 12.367 1.00 89.25 88 ARG A C 1
ATOM 700 O O . ARG A 1 88 ? -14.904 5.833 13.526 1.00 89.25 88 ARG A O 1
ATOM 707 N N . TYR A 1 89 ? -13.481 6.733 12.037 1.00 91.12 89 TYR A N 1
ATOM 708 C CA . TYR A 1 89 ? -12.767 7.541 13.017 1.00 91.12 89 TYR A CA 1
ATOM 709 C C . TYR A 1 89 ? -13.684 8.573 13.685 1.00 91.12 89 TYR A C 1
ATOM 711 O O . TYR A 1 89 ? -13.683 8.690 14.909 1.00 91.12 89 TYR A O 1
ATOM 719 N N . LYS A 1 90 ? -14.505 9.281 12.902 1.00 87.50 90 LYS A N 1
ATOM 720 C CA . LYS A 1 90 ? -15.426 10.301 13.415 1.00 87.50 90 LYS A CA 1
ATOM 721 C C . LYS A 1 90 ? -16.530 9.709 14.294 1.00 87.50 90 LYS A C 1
ATOM 723 O O . LYS A 1 90 ? -16.885 10.322 15.293 1.00 87.50 90 LYS A O 1
ATOM 728 N N . LEU A 1 91 ? -17.061 8.538 13.936 1.00 84.75 91 LEU A N 1
ATOM 729 C CA . LEU A 1 91 ? -18.152 7.892 14.674 1.00 84.75 91 LEU A CA 1
ATOM 730 C C . LEU A 1 91 ? -17.680 7.182 15.946 1.00 84.75 91 LEU A C 1
ATOM 732 O O . LEU A 1 91 ? -18.349 7.263 16.968 1.00 84.75 91 LEU A O 1
ATOM 736 N N . SER A 1 92 ? -16.554 6.467 15.889 1.00 80.81 92 SER A N 1
ATOM 737 C CA . SER A 1 92 ? -16.141 5.549 16.964 1.00 80.81 92 SER A CA 1
ATOM 738 C C . SER A 1 92 ? -14.808 5.917 17.621 1.00 80.81 92 SER A C 1
ATOM 740 O O . SER A 1 92 ? -14.369 5.227 18.537 1.00 80.81 92 SER A O 1
ATOM 742 N N . GLY A 1 93 ? -14.118 6.960 17.151 1.00 82.81 93 GLY A N 1
ATOM 743 C CA . GLY A 1 93 ? -12.794 7.339 17.658 1.00 82.81 93 GLY A CA 1
ATOM 744 C C . GLY A 1 93 ? -11.687 6.331 17.340 1.00 82.81 93 GLY A C 1
ATOM 745 O O . GLY A 1 93 ? -10.620 6.372 17.960 1.00 82.81 93 GLY A O 1
ATOM 746 N N . ASP A 1 94 ? -11.924 5.418 16.393 1.00 88.19 94 ASP A N 1
ATOM 747 C CA . ASP A 1 94 ? -11.003 4.332 16.064 1.00 88.19 94 ASP A CA 1
ATOM 748 C C . ASP A 1 94 ? -9.770 4.859 15.317 1.00 88.19 94 ASP A C 1
ATOM 750 O O . ASP A 1 94 ? -9.789 5.146 14.116 1.00 88.19 94 ASP A O 1
ATOM 754 N N . LYS A 1 95 ? -8.673 5.000 16.065 1.00 91.31 95 LYS A N 1
ATOM 755 C CA . LYS A 1 95 ? -7.404 5.540 15.570 1.00 91.31 95 LYS A CA 1
ATOM 756 C C . LYS A 1 95 ? -6.737 4.629 14.543 1.00 91.31 95 LYS A C 1
ATOM 758 O O . LYS A 1 95 ? -5.982 5.132 13.719 1.00 91.31 95 LYS A O 1
ATOM 763 N N . ILE A 1 96 ? -6.995 3.319 14.577 1.00 93.94 96 ILE A N 1
ATOM 764 C CA . ILE A 1 96 ? -6.414 2.386 13.605 1.00 93.94 96 ILE A CA 1
ATOM 765 C C . ILE A 1 96 ? -7.020 2.652 12.229 1.00 93.94 96 ILE A C 1
ATOM 767 O O . ILE A 1 96 ? -6.280 2.757 11.253 1.00 93.94 96 ILE A O 1
ATOM 771 N N . ALA A 1 97 ? -8.341 2.851 12.172 1.00 94.50 97 ALA A N 1
ATOM 772 C CA . ALA A 1 97 ? -9.038 3.242 10.949 1.00 94.50 97 ALA A CA 1
ATOM 773 C C . ALA A 1 97 ? -8.428 4.520 10.355 1.00 94.50 97 ALA A C 1
ATOM 775 O O . ALA A 1 97 ? -8.085 4.547 9.177 1.00 94.50 97 ALA A O 1
ATOM 776 N N . LEU A 1 98 ? -8.207 5.543 11.188 1.00 94.75 98 LEU A N 1
ATOM 777 C CA . LEU A 1 98 ? -7.580 6.793 10.761 1.00 94.75 98 LEU A CA 1
ATOM 778 C C . LEU A 1 98 ? -6.174 6.588 10.178 1.00 94.75 98 LEU A C 1
ATOM 780 O O . LEU A 1 98 ? -5.874 7.134 9.122 1.00 94.75 98 LEU A O 1
ATOM 784 N N . ILE A 1 99 ? -5.313 5.822 10.855 1.00 96.31 99 ILE A N 1
ATOM 785 C CA . ILE A 1 99 ? -3.928 5.590 10.408 1.00 96.31 99 ILE A CA 1
ATOM 786 C C . ILE A 1 99 ? -3.909 4.865 9.057 1.00 96.31 99 ILE A C 1
ATOM 788 O O . ILE A 1 99 ? -3.169 5.270 8.161 1.00 96.31 99 ILE A O 1
ATOM 792 N N . ILE A 1 100 ? -4.752 3.838 8.893 1.00 96.94 100 ILE A N 1
ATOM 793 C CA . ILE A 1 100 ? -4.932 3.135 7.615 1.00 96.94 100 ILE A CA 1
ATOM 794 C C . ILE A 1 100 ? -5.413 4.118 6.539 1.00 96.94 100 ILE A C 1
ATOM 796 O O . ILE A 1 100 ? -4.837 4.170 5.456 1.00 96.94 100 ILE A O 1
ATOM 800 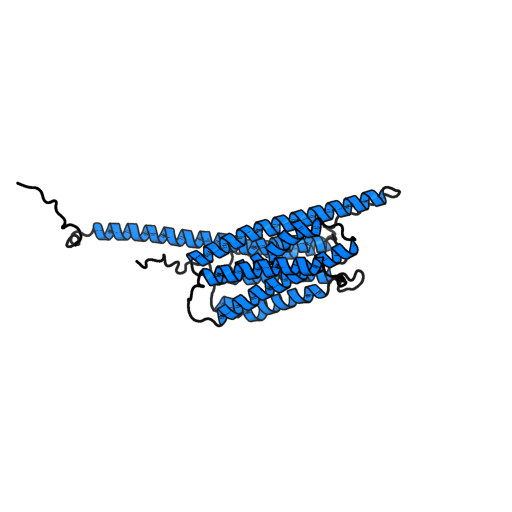N N . GLY A 1 101 ? -6.418 4.941 6.853 1.00 96.75 101 GLY A N 1
ATOM 801 C CA . GLY A 1 101 ? -6.953 5.951 5.940 1.00 96.75 101 GLY A CA 1
ATOM 802 C C . GLY A 1 101 ? -5.902 6.960 5.477 1.00 96.75 101 GLY A C 1
ATOM 803 O O . GLY A 1 101 ? -5.805 7.221 4.287 1.00 96.75 101 GLY A O 1
ATOM 804 N N . LEU A 1 102 ? -5.069 7.488 6.379 1.00 96.94 102 LEU A N 1
ATOM 805 C CA . LEU A 1 102 ? -4.016 8.452 6.023 1.00 96.94 102 LEU A CA 1
ATOM 806 C C . LEU A 1 102 ? -2.918 7.833 5.144 1.00 96.94 102 LEU A C 1
ATOM 808 O O . LEU A 1 102 ? -2.458 8.473 4.201 1.00 96.94 102 LEU A O 1
ATOM 812 N N . SER A 1 103 ? -2.515 6.591 5.430 1.00 97.31 103 SER A N 1
ATOM 813 C CA . SER A 1 103 ? -1.538 5.850 4.618 1.00 97.31 103 SER A CA 1
ATOM 814 C C . SER A 1 103 ? -2.067 5.605 3.198 1.00 97.31 103 SER A C 1
ATOM 816 O O . SER A 1 103 ? -1.379 5.897 2.219 1.00 97.31 103 SER A O 1
ATOM 818 N N . ILE A 1 104 ? -3.318 5.154 3.074 1.00 97.06 104 ILE A N 1
ATOM 819 C CA . ILE A 1 104 ? -3.959 4.897 1.776 1.00 97.06 104 ILE A CA 1
ATOM 820 C C . ILE A 1 104 ? -4.234 6.192 1.016 1.00 97.06 104 ILE A C 1
ATOM 822 O O . ILE A 1 104 ? -4.029 6.224 -0.194 1.00 97.06 104 ILE A O 1
ATOM 826 N N . LEU A 1 105 ? -4.643 7.262 1.705 1.00 96.88 105 LEU A N 1
ATOM 827 C CA . LEU A 1 105 ? -4.853 8.575 1.097 1.00 96.88 105 LEU A CA 1
ATOM 828 C C . LEU A 1 105 ? -3.590 9.055 0.387 1.00 96.88 105 LEU A C 1
ATOM 830 O O . LEU A 1 105 ? -3.659 9.458 -0.769 1.00 96.88 105 LEU A O 1
ATOM 834 N N . PHE A 1 106 ? -2.447 8.987 1.070 1.00 96.44 106 PHE A N 1
ATOM 835 C CA . PHE A 1 106 ? -1.174 9.392 0.491 1.00 96.44 106 PHE A CA 1
ATOM 836 C C . PHE A 1 106 ? -0.839 8.573 -0.764 1.00 96.44 106 PHE A C 1
ATOM 838 O O . PHE A 1 106 ? -0.596 9.133 -1.831 1.00 96.44 106 PHE A O 1
ATOM 845 N N . SER A 1 107 ? -0.886 7.244 -0.642 1.00 95.75 107 SER A N 1
ATOM 846 C CA . SER A 1 107 ? -0.540 6.319 -1.725 1.00 95.75 107 SER A CA 1
ATOM 847 C C . SER A 1 107 ? -1.459 6.472 -2.944 1.00 95.75 107 SER A C 1
ATOM 849 O O . SER A 1 107 ? -0.985 6.582 -4.074 1.00 95.75 107 SER A O 1
ATOM 851 N N . GLY A 1 108 ? -2.774 6.532 -2.714 1.00 95.00 108 GLY A N 1
ATOM 852 C CA . GLY A 1 108 ? -3.778 6.663 -3.768 1.00 95.00 108 GLY A CA 1
ATOM 853 C C . GLY A 1 108 ? -3.769 8.037 -4.436 1.00 95.00 108 GLY A C 1
ATOM 854 O O . GLY A 1 108 ? -3.985 8.132 -5.639 1.00 95.00 108 GLY A O 1
ATOM 855 N N 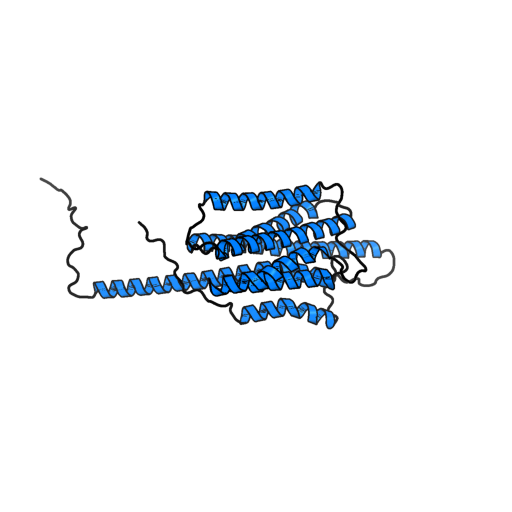. PHE A 1 109 ? -3.472 9.108 -3.696 1.00 94.75 109 PHE A N 1
ATOM 856 C CA . PHE A 1 109 ? -3.360 10.442 -4.286 1.00 94.75 109 PHE A CA 1
ATOM 857 C C . PHE A 1 109 ? -2.119 10.580 -5.177 1.00 94.75 109 PHE A C 1
ATOM 859 O O . PHE A 1 109 ? -2.206 11.184 -6.244 1.00 94.75 109 PHE A O 1
ATOM 866 N N . ILE A 1 110 ? -0.991 9.963 -4.796 1.00 93.94 110 ILE A N 1
ATOM 867 C CA . ILE A 1 110 ? 0.177 9.848 -5.682 1.00 93.94 110 ILE A CA 1
ATOM 868 C C . ILE A 1 110 ? -0.194 9.137 -6.986 1.00 93.94 110 ILE A C 1
ATOM 870 O O . ILE A 1 110 ? 0.177 9.620 -8.049 1.00 93.94 110 ILE A O 1
ATOM 874 N N . GLU A 1 111 ? -0.938 8.029 -6.921 1.00 91.31 111 GLU A N 1
ATOM 875 C CA . GLU A 1 111 ? -1.395 7.319 -8.125 1.00 91.31 111 GLU A CA 1
ATOM 876 C C . GLU A 1 111 ? -2.298 8.185 -9.001 1.00 91.31 111 GLU A C 1
ATOM 878 O O . GLU A 1 111 ? -2.084 8.248 -10.205 1.00 91.31 111 GLU A O 1
ATOM 883 N N . ALA A 1 112 ? -3.249 8.911 -8.408 1.00 91.62 112 ALA A N 1
ATOM 884 C CA . ALA A 1 112 ? -4.119 9.810 -9.160 1.00 91.62 112 ALA A CA 1
ATOM 885 C C . ALA A 1 112 ? -3.324 10.883 -9.912 1.00 91.62 112 ALA A C 1
ATOM 887 O O . ALA A 1 112 ? -3.557 11.102 -11.098 1.00 91.62 112 ALA A O 1
ATOM 888 N N . ILE A 1 113 ? -2.371 11.541 -9.242 1.00 89.75 113 ILE A N 1
ATOM 889 C CA . ILE A 1 113 ? -1.537 12.560 -9.888 1.00 89.75 113 ILE A CA 1
ATOM 890 C C . ILE A 1 113 ? -0.627 11.918 -10.939 1.00 89.75 113 ILE A C 1
ATOM 892 O O . ILE A 1 113 ? -0.494 12.462 -12.031 1.00 89.75 113 ILE A O 1
ATOM 896 N N . HIS A 1 114 ? -0.009 10.774 -10.638 1.00 87.62 114 HIS A N 1
ATOM 897 C CA . HIS A 1 114 ? 0.859 10.061 -11.576 1.00 87.62 114 HIS A CA 1
ATOM 898 C C . HIS A 1 114 ? 0.119 9.741 -12.879 1.00 87.62 114 HIS A C 1
ATOM 900 O O . HIS A 1 114 ? 0.579 10.137 -13.949 1.00 87.62 114 HIS A O 1
ATOM 906 N N . THR A 1 115 ? -1.072 9.153 -12.783 1.00 86.75 115 THR A N 1
ATOM 907 C CA . THR A 1 115 ? -1.880 8.785 -13.949 1.00 86.75 115 THR A CA 1
ATOM 908 C C . THR A 1 115 ? -2.497 9.993 -14.670 1.00 86.75 115 THR A C 1
ATOM 910 O O . THR A 1 115 ? -2.671 9.959 -15.884 1.00 86.75 115 THR A O 1
ATOM 913 N N . LEU A 1 116 ? -2.830 11.081 -13.965 1.00 83.00 116 LEU A N 1
ATOM 914 C CA . LEU A 1 116 ? -3.397 12.285 -14.594 1.00 83.00 116 LEU A CA 1
ATOM 915 C C . LEU A 1 116 ? -2.350 13.176 -15.268 1.00 83.00 116 LEU A C 1
ATOM 917 O O . LEU A 1 116 ? -2.642 13.781 -16.296 1.00 83.00 116 LEU A O 1
ATOM 921 N N . PHE A 1 117 ? -1.162 13.299 -14.674 1.00 78.25 117 PHE A N 1
ATOM 922 C CA . PHE A 1 117 ? -0.158 14.272 -15.103 1.00 78.25 117 PHE A CA 1
ATOM 923 C C . PHE A 1 117 ? 1.037 13.621 -15.790 1.00 78.25 117 PHE A C 1
ATOM 925 O O . PHE A 1 117 ? 1.384 14.031 -16.889 1.00 78.25 117 PHE A O 1
ATOM 932 N N . ILE A 1 118 ? 1.673 12.620 -15.175 1.00 75.50 118 ILE A N 1
ATOM 933 C CA . ILE A 1 118 ? 2.944 12.063 -15.676 1.00 75.50 118 ILE A CA 1
ATOM 934 C C . ILE A 1 118 ? 2.728 11.205 -16.911 1.00 75.50 118 ILE A C 1
ATOM 936 O O . ILE A 1 118 ? 3.474 11.293 -17.881 1.00 75.50 118 ILE A O 1
ATOM 940 N N . ASP A 1 119 ? 1.669 10.415 -16.879 1.00 74.88 119 ASP A N 1
ATOM 941 C CA . ASP A 1 119 ? 1.261 9.542 -17.968 1.00 74.88 119 ASP A CA 1
ATOM 942 C C . ASP A 1 119 ? 0.898 10.321 -19.256 1.00 74.88 119 ASP A C 1
ATOM 944 O O . ASP A 1 119 ? 1.043 9.794 -20.358 1.00 74.88 119 ASP A O 1
ATOM 948 N N . GLY A 1 120 ? 0.534 11.607 -19.136 1.00 66.94 120 GLY A N 1
ATOM 949 C CA . GLY A 1 120 ? 0.301 12.521 -20.262 1.00 66.94 120 GLY A CA 1
ATOM 950 C C . GLY A 1 120 ? 1.536 13.285 -20.769 1.00 66.94 120 GLY A C 1
ATOM 951 O O . GLY A 1 120 ? 1.441 13.968 -21.790 1.00 66.94 120 GLY A O 1
ATOM 952 N N . LEU A 1 121 ? 2.689 13.204 -20.093 1.00 66.94 121 LEU A N 1
ATOM 953 C CA . LEU A 1 121 ? 3.917 13.887 -20.520 1.00 66.94 121 LEU A CA 1
ATOM 954 C C . LEU A 1 121 ? 4.678 13.045 -21.552 1.00 66.94 121 LEU A C 1
ATOM 956 O O . LEU A 1 121 ? 4.940 11.861 -21.335 1.00 66.94 121 LEU A O 1
ATOM 960 N N . SER A 1 122 ? 5.116 13.663 -22.656 1.00 56.72 122 SER A N 1
ATOM 961 C CA . SER A 1 122 ? 5.937 12.989 -23.673 1.00 56.72 122 SER A CA 1
ATOM 962 C C . SER A 1 122 ? 7.398 12.849 -23.216 1.00 56.72 122 SER A C 1
ATOM 964 O O . SER A 1 122 ? 8.303 13.525 -23.706 1.00 56.72 122 SER A O 1
ATOM 966 N N . LEU A 1 123 ? 7.636 11.984 -22.233 1.00 67.56 123 LEU A N 1
ATOM 967 C CA . LEU A 1 123 ? 8.981 11.581 -21.828 1.00 67.56 123 LEU A CA 1
ATOM 968 C C . LEU A 1 123 ? 9.493 10.452 -22.730 1.00 67.56 123 LEU A C 1
ATOM 970 O O . LEU A 1 123 ? 8.725 9.608 -23.193 1.00 67.56 123 LEU A O 1
ATOM 974 N N . ASN A 1 124 ? 10.812 10.382 -22.932 1.00 73.62 124 ASN A N 1
ATOM 975 C CA . ASN A 1 124 ? 11.429 9.219 -23.572 1.00 73.62 124 ASN A CA 1
ATOM 976 C C . ASN A 1 124 ? 11.086 7.941 -22.787 1.00 73.62 124 ASN A C 1
ATOM 978 O O . ASN A 1 124 ? 11.174 7.935 -21.559 1.00 73.62 124 ASN A O 1
ATOM 982 N N . PHE A 1 125 ? 10.793 6.834 -23.478 1.00 71.12 125 PHE A N 1
ATOM 983 C CA . PHE A 1 125 ? 10.338 5.568 -22.874 1.00 71.12 125 PHE A CA 1
ATOM 984 C C . PHE A 1 125 ? 11.179 5.107 -21.665 1.00 71.12 125 PHE A C 1
ATOM 986 O O . PHE A 1 125 ? 10.648 4.821 -20.595 1.00 71.12 125 PHE A O 1
ATOM 993 N N . LYS A 1 126 ? 12.514 5.108 -21.787 1.00 73.25 126 LYS A N 1
ATOM 994 C CA . LYS A 1 126 ? 13.420 4.698 -20.696 1.00 73.25 126 LYS A CA 1
ATOM 995 C C . LYS A 1 126 ? 13.401 5.660 -19.503 1.00 73.25 126 LYS A C 1
ATOM 997 O O . LYS A 1 126 ? 13.526 5.228 -18.359 1.00 73.25 126 LYS A O 1
ATOM 1002 N N . GLN A 1 127 ? 13.257 6.959 -19.759 1.00 81.12 127 GLN A N 1
ATOM 1003 C CA . GLN A 1 127 ? 13.128 7.967 -18.704 1.00 81.12 127 GLN A CA 1
ATOM 1004 C C . GLN A 1 127 ? 11.771 7.845 -18.004 1.00 81.12 127 GLN A C 1
ATOM 1006 O O . GLN A 1 127 ? 11.737 7.876 -16.776 1.00 81.12 127 GLN A O 1
ATOM 1011 N N . LYS A 1 128 ? 10.689 7.591 -18.756 1.00 84.31 128 LYS A N 1
ATOM 1012 C CA . LYS A 1 128 ? 9.355 7.317 -18.204 1.00 84.31 128 LYS A CA 1
ATOM 1013 C C . LYS A 1 128 ? 9.373 6.110 -17.265 1.00 84.31 128 LYS A C 1
ATOM 1015 O O . LYS A 1 128 ? 8.970 6.235 -16.119 1.00 84.31 128 LYS A O 1
ATOM 1020 N N . ASN A 1 129 ? 9.931 4.977 -17.690 1.00 85.88 129 ASN A N 1
ATOM 1021 C CA . ASN A 1 129 ? 9.929 3.755 -16.872 1.00 85.88 129 ASN A CA 1
ATOM 1022 C C . ASN A 1 129 ? 10.707 3.908 -15.555 1.00 85.88 129 ASN A C 1
ATOM 1024 O O . ASN A 1 129 ? 10.312 3.347 -14.530 1.00 85.88 129 ASN A O 1
ATOM 1028 N N . ASN A 1 130 ? 11.811 4.664 -15.568 1.00 88.69 130 ASN A N 1
ATOM 1029 C CA . ASN A 1 130 ? 12.549 4.994 -14.348 1.00 88.69 130 ASN A CA 1
ATOM 1030 C C . ASN A 1 130 ? 11.769 5.975 -13.460 1.00 88.69 130 ASN A C 1
ATOM 1032 O O . ASN A 1 130 ? 11.766 5.807 -12.244 1.00 88.69 130 ASN A O 1
ATOM 1036 N N . CYS A 1 131 ? 11.084 6.955 -14.056 1.00 88.25 131 CYS A N 1
ATOM 1037 C CA . CYS A 1 131 ? 10.202 7.882 -13.345 1.00 88.25 131 CYS A CA 1
ATOM 1038 C C . CYS A 1 131 ? 9.062 7.132 -12.636 1.00 88.25 131 CYS A C 1
ATOM 1040 O O . CYS A 1 131 ? 8.890 7.266 -11.426 1.00 88.25 131 CYS A O 1
ATOM 1042 N N . ASP A 1 132 ? 8.357 6.264 -13.362 1.00 88.62 132 ASP A N 1
ATOM 1043 C CA . ASP A 1 132 ? 7.252 5.453 -12.846 1.00 88.62 132 ASP A CA 1
ATOM 1044 C C . ASP A 1 132 ? 7.721 4.550 -11.700 1.00 88.62 132 ASP A C 1
ATOM 1046 O O . ASP A 1 132 ? 7.072 4.460 -10.657 1.00 88.62 132 ASP A O 1
ATOM 1050 N N . ALA A 1 133 ? 8.890 3.919 -11.856 1.00 91.00 133 ALA A N 1
ATOM 1051 C CA . ALA A 1 133 ? 9.479 3.097 -10.808 1.00 91.00 133 ALA A CA 1
ATOM 1052 C C . ALA A 1 133 ? 9.850 3.912 -9.560 1.00 91.00 133 ALA A C 1
ATOM 1054 O O . ALA A 1 133 ? 9.580 3.465 -8.448 1.00 91.00 133 ALA A O 1
ATOM 1055 N N . LEU A 1 134 ? 10.414 5.111 -9.727 1.00 92.00 134 LEU A N 1
ATOM 1056 C CA . LEU A 1 134 ? 10.762 6.000 -8.617 1.00 92.00 134 LEU A CA 1
ATOM 1057 C C . LEU A 1 134 ? 9.519 6.458 -7.844 1.00 92.00 134 LEU A C 1
ATOM 1059 O O . LEU A 1 134 ? 9.491 6.376 -6.615 1.00 92.00 134 LEU A O 1
ATOM 1063 N N . ILE A 1 135 ? 8.481 6.893 -8.561 1.00 92.12 135 ILE A N 1
ATOM 1064 C CA . ILE A 1 135 ? 7.197 7.308 -7.981 1.00 92.12 135 ILE A CA 1
ATOM 1065 C C . ILE A 1 135 ? 6.552 6.139 -7.236 1.00 92.12 135 ILE A C 1
ATOM 1067 O O . ILE A 1 135 ? 6.065 6.306 -6.116 1.00 92.12 135 ILE A O 1
ATOM 1071 N N . TRP A 1 136 ? 6.591 4.942 -7.823 1.00 93.25 136 TRP A N 1
ATOM 1072 C CA . TRP A 1 136 ? 6.084 3.726 -7.203 1.00 93.25 136 TRP A CA 1
ATOM 1073 C C . TRP A 1 136 ? 6.796 3.406 -5.885 1.00 93.25 136 TRP A C 1
ATOM 1075 O O . TRP A 1 136 ? 6.125 3.233 -4.862 1.00 93.25 136 TRP A O 1
ATOM 1085 N N . THR A 1 137 ? 8.135 3.353 -5.889 1.00 94.25 137 THR A N 1
ATOM 1086 C CA . THR A 1 137 ? 8.924 3.078 -4.680 1.00 94.25 137 THR A CA 1
ATOM 1087 C C . THR A 1 137 ? 8.596 4.109 -3.601 1.00 94.25 137 THR A C 1
ATOM 1089 O O . THR A 1 137 ? 8.265 3.752 -2.471 1.00 94.25 137 THR A O 1
ATOM 1092 N N . PHE A 1 138 ? 8.621 5.393 -3.962 1.00 93.75 138 PHE A N 1
ATOM 1093 C CA . PHE A 1 138 ? 8.382 6.490 -3.034 1.00 93.75 138 PHE A CA 1
ATOM 1094 C C . PHE A 1 138 ? 6.980 6.436 -2.410 1.00 93.75 138 PHE A C 1
ATOM 1096 O O . PHE A 1 138 ? 6.843 6.523 -1.187 1.00 93.75 138 PHE A O 1
ATOM 1103 N N . SER A 1 139 ? 5.952 6.224 -3.237 1.00 95.19 139 SER A N 1
ATOM 1104 C CA . SER A 1 139 ? 4.558 6.084 -2.806 1.00 95.19 139 SER A CA 1
ATOM 1105 C C . SER A 1 139 ? 4.406 5.000 -1.734 1.00 95.19 139 SER A C 1
ATOM 1107 O O . SER A 1 139 ? 3.899 5.259 -0.637 1.00 95.19 139 SER A O 1
ATOM 1109 N N . ASN A 1 140 ? 4.935 3.803 -2.006 1.00 95.56 140 ASN A N 1
ATOM 1110 C CA . ASN A 1 140 ? 4.827 2.661 -1.100 1.00 95.56 140 ASN A CA 1
ATOM 1111 C C . ASN A 1 140 ? 5.667 2.840 0.171 1.00 95.56 140 ASN A C 1
ATOM 1113 O O . ASN A 1 140 ? 5.200 2.527 1.268 1.00 95.56 140 ASN A O 1
ATOM 1117 N N . SER A 1 141 ? 6.889 3.369 0.057 1.00 96.50 141 SER A N 1
ATOM 1118 C CA . SER A 1 141 ? 7.757 3.611 1.211 1.00 96.50 141 SER A CA 1
ATOM 1119 C C . SER A 1 141 ? 7.149 4.634 2.167 1.00 96.50 141 SER A C 1
ATOM 1121 O O . SER A 1 141 ? 7.058 4.367 3.365 1.00 96.50 141 SER A O 1
ATOM 1123 N N . VAL A 1 142 ? 6.676 5.778 1.667 1.00 96.56 142 VAL A N 1
ATOM 1124 C CA . VAL A 1 142 ? 6.080 6.817 2.521 1.00 96.56 142 VAL A CA 1
ATOM 1125 C C . VAL A 1 142 ? 4.739 6.363 3.092 1.00 96.56 142 VAL A C 1
ATOM 1127 O O . VAL A 1 142 ? 4.487 6.581 4.275 1.00 96.56 142 VAL A O 1
ATOM 1130 N N . SER A 1 143 ? 3.913 5.653 2.319 1.00 96.75 143 SER A N 1
ATOM 1131 C CA . SER A 1 143 ? 2.690 5.027 2.836 1.00 96.75 143 SER A CA 1
ATOM 1132 C C . SER A 1 143 ? 2.983 4.073 4.004 1.00 96.75 143 SER A C 1
ATOM 1134 O O . SER A 1 143 ? 2.352 4.164 5.062 1.00 96.75 143 SER A O 1
ATOM 1136 N N . GLY A 1 144 ? 4.006 3.223 3.863 1.00 97.19 144 GLY A N 1
ATOM 1137 C CA . GLY A 1 144 ? 4.496 2.355 4.933 1.00 97.19 144 GLY A CA 1
ATOM 1138 C C . GLY A 1 144 ? 5.002 3.136 6.150 1.00 97.19 144 GLY A C 1
ATOM 1139 O O . GLY A 1 144 ? 4.676 2.780 7.282 1.00 97.19 144 GLY A O 1
ATOM 1140 N N . LEU A 1 145 ? 5.735 4.237 5.946 1.00 97.50 145 LEU A N 1
ATOM 1141 C CA . LEU A 1 145 ? 6.199 5.109 7.033 1.00 97.50 145 LEU A CA 1
ATOM 1142 C C . LEU A 1 145 ? 5.041 5.773 7.784 1.00 97.50 145 LEU A C 1
ATOM 1144 O O . LEU A 1 145 ? 5.070 5.815 9.013 1.00 97.50 145 LEU A O 1
ATOM 1148 N N . ILE A 1 146 ? 4.008 6.249 7.082 1.00 97.25 146 ILE A N 1
ATOM 1149 C CA . ILE A 1 146 ? 2.802 6.817 7.705 1.00 97.25 146 ILE A CA 1
ATOM 1150 C C . ILE A 1 146 ? 2.148 5.771 8.612 1.00 97.25 146 ILE A C 1
ATOM 1152 O O . ILE A 1 146 ? 1.828 6.067 9.768 1.00 97.25 146 ILE A O 1
ATOM 1156 N N . LEU A 1 147 ? 2.006 4.534 8.125 1.00 97.25 147 LEU A N 1
ATOM 1157 C CA . LEU A 1 147 ? 1.459 3.433 8.914 1.00 97.25 147 LEU A CA 1
ATOM 1158 C C . LEU A 1 147 ? 2.345 3.126 10.133 1.00 97.25 147 LEU A C 1
ATOM 1160 O O . LEU A 1 147 ? 1.853 3.041 11.259 1.00 97.25 147 LEU A O 1
ATOM 1164 N N . LEU A 1 148 ? 3.659 3.013 9.931 1.00 97.56 148 LEU A N 1
ATOM 1165 C CA . LEU A 1 148 ? 4.639 2.719 10.974 1.00 97.56 148 LEU A CA 1
ATOM 1166 C C . LEU A 1 148 ? 4.625 3.768 12.092 1.00 97.56 148 LEU A C 1
ATOM 1168 O O . LEU A 1 148 ? 4.525 3.424 13.276 1.00 97.56 148 LEU A O 1
ATOM 1172 N N . VAL A 1 149 ? 4.718 5.047 11.725 1.00 96.62 149 VAL A N 1
ATOM 1173 C CA . VAL A 1 149 ? 4.734 6.180 12.656 1.00 96.62 149 VAL A CA 1
ATOM 1174 C C . VAL A 1 149 ? 3.392 6.287 13.374 1.00 96.62 149 VAL A C 1
ATOM 1176 O O . VAL A 1 149 ? 3.363 6.371 14.604 1.00 96.62 149 VAL A O 1
ATOM 1179 N N . GLY A 1 150 ? 2.280 6.200 12.639 1.00 94.69 150 GLY A N 1
ATOM 1180 C CA . GLY A 1 150 ? 0.934 6.264 13.204 1.00 94.69 150 GLY A CA 1
ATOM 1181 C C . GLY A 1 150 ? 0.685 5.174 14.248 1.00 94.69 150 GLY A C 1
ATOM 1182 O O . GLY A 1 150 ? 0.265 5.467 15.373 1.00 94.69 150 GLY A O 1
ATOM 1183 N N . LEU A 1 151 ? 1.008 3.919 13.922 1.00 95.69 151 LEU A N 1
ATOM 1184 C CA . LEU A 1 151 ? 0.858 2.790 14.846 1.00 95.69 151 LEU A CA 1
ATOM 1185 C C . LEU A 1 151 ? 1.804 2.909 16.049 1.00 95.69 151 LEU A C 1
ATOM 1187 O O . LEU A 1 151 ? 1.412 2.625 17.183 1.00 95.69 151 LEU A O 1
ATOM 1191 N N . SER A 1 152 ? 3.030 3.389 15.841 1.00 94.88 152 SER A N 1
ATOM 1192 C CA . SER A 1 152 ? 3.995 3.600 16.927 1.00 94.88 152 SER A CA 1
ATOM 1193 C C . SER A 1 152 ? 3.525 4.669 17.921 1.00 94.88 152 SER A C 1
ATOM 1195 O O . SER A 1 152 ? 3.618 4.473 19.137 1.00 94.88 152 SER A O 1
ATOM 1197 N N . ILE A 1 153 ? 2.962 5.778 17.430 1.00 93.12 153 ILE A N 1
ATOM 1198 C CA . ILE A 1 153 ? 2.361 6.822 18.272 1.00 93.12 153 ILE A CA 1
ATOM 1199 C C . ILE A 1 153 ? 1.151 6.263 19.037 1.00 93.12 153 ILE A C 1
ATOM 1201 O O . ILE A 1 153 ? 0.998 6.519 20.238 1.00 93.12 153 ILE A O 1
ATOM 1205 N N . LEU A 1 154 ? 0.317 5.451 18.380 1.00 92.25 154 LEU A N 1
ATOM 1206 C CA . LEU A 1 154 ? -0.840 4.801 19.001 1.00 92.25 154 LEU A CA 1
ATOM 1207 C C . LEU A 1 154 ? -0.448 3.844 20.144 1.00 92.25 154 LEU A C 1
ATOM 1209 O O . LEU A 1 154 ? -1.148 3.763 21.160 1.00 92.25 154 LEU A O 1
ATOM 1213 N N . LEU A 1 155 ? 0.682 3.140 20.023 1.00 91.69 155 LEU A N 1
ATOM 1214 C CA . LEU A 1 155 ? 1.202 2.286 21.096 1.00 91.69 155 LEU A CA 1
ATOM 1215 C C . LEU A 1 155 ? 1.640 3.099 22.319 1.00 91.69 155 LEU A C 1
ATOM 1217 O O . LEU A 1 155 ? 1.320 2.705 23.445 1.00 91.69 155 LEU A O 1
ATOM 1221 N N . LYS A 1 156 ? 2.316 4.236 22.106 1.00 90.06 156 LYS A N 1
ATOM 1222 C CA . LYS A 1 156 ? 2.798 5.123 23.181 1.00 90.06 156 LYS A CA 1
ATOM 1223 C C . LYS A 1 156 ? 1.670 5.895 23.864 1.00 90.06 156 LYS A C 1
ATOM 1225 O O . LYS A 1 156 ? 1.728 6.153 25.065 1.00 90.06 156 LYS A O 1
ATOM 1230 N N . THR A 1 157 ? 0.622 6.239 23.123 1.00 84.12 157 THR A N 1
ATOM 1231 C CA . THR A 1 157 ? -0.498 7.012 23.663 1.00 84.12 157 THR A CA 1
ATOM 1232 C C . THR A 1 157 ? -1.354 6.144 24.592 1.00 84.12 157 THR A C 1
ATOM 1234 O O . THR A 1 157 ? -1.834 5.075 24.207 1.00 84.12 157 THR A O 1
ATOM 1237 N N . ARG A 1 158 ? -1.552 6.607 25.834 1.00 70.31 158 ARG A N 1
ATOM 1238 C CA . ARG A 1 158 ? -2.405 5.942 26.839 1.00 70.31 158 ARG A CA 1
ATOM 1239 C C . ARG A 1 158 ? -3.814 6.534 26.936 1.00 70.31 158 ARG A C 1
ATOM 1241 O O . ARG A 1 158 ? -4.735 5.828 27.321 1.00 70.31 158 ARG A O 1
ATOM 1248 N N . LYS A 1 159 ? -4.002 7.811 26.581 1.00 70.56 159 LYS A N 1
ATOM 1249 C CA . LYS A 1 159 ? -5.302 8.493 26.700 1.00 70.56 159 LYS A CA 1
ATOM 1250 C C . LYS A 1 159 ? -6.138 8.343 25.421 1.00 70.56 159 LYS A C 1
ATOM 1252 O O . LYS A 1 159 ? -5.631 8.550 24.310 1.00 70.56 159 LYS A O 1
ATOM 1257 N N . LYS A 1 160 ? -7.439 8.057 25.575 1.00 66.44 160 LYS A N 1
ATOM 1258 C CA . LYS A 1 160 ? -8.452 8.148 24.505 1.00 66.44 160 LYS A CA 1
ATOM 1259 C C . LYS A 1 160 ? -8.719 9.632 24.179 1.00 66.44 160 LYS A C 1
ATOM 1261 O O . LYS A 1 160 ? -9.737 10.192 24.545 1.00 66.44 160 LYS A O 1
ATOM 1266 N N . SER A 1 161 ? -7.741 10.292 23.559 1.00 69.81 161 SER A N 1
ATOM 1267 C CA . SER A 1 161 ? -7.876 11.658 23.037 1.00 69.81 161 SER A CA 1
ATOM 1268 C C . SER A 1 161 ? -8.259 11.619 21.558 1.00 69.81 161 SER A C 1
ATOM 1270 O O . SER A 1 161 ? -7.621 10.887 20.789 1.00 69.81 161 SER A O 1
ATOM 1272 N N . TYR A 1 162 ? -9.275 12.395 21.185 1.00 75.19 162 TYR A N 1
ATOM 1273 C CA . TYR A 1 162 ? -9.628 12.680 19.798 1.00 75.19 162 TYR A CA 1
ATOM 1274 C C . TYR A 1 162 ? -8.687 13.752 19.241 1.00 75.19 162 TYR A C 1
ATOM 1276 O O . TYR A 1 162 ? -8.302 14.687 19.945 1.00 75.19 162 TYR A O 1
ATOM 1284 N N . LEU A 1 163 ? -8.311 13.625 17.970 1.00 78.06 163 LEU A N 1
ATOM 1285 C CA . LEU A 1 163 ? -7.617 14.703 17.280 1.00 78.06 163 LEU A CA 1
ATOM 1286 C C . LEU A 1 163 ? -8.603 15.850 17.105 1.00 78.06 163 LEU A C 1
ATOM 1288 O O . LEU A 1 163 ? -9.752 15.648 16.710 1.00 78.06 163 LEU A O 1
ATOM 1292 N N . ARG A 1 164 ? -8.141 17.068 17.384 1.00 82.62 164 ARG A N 1
ATOM 1293 C CA . ARG A 1 164 ? -8.911 18.266 17.058 1.00 82.62 164 ARG A CA 1
ATOM 1294 C C . ARG A 1 164 ? -9.128 18.304 15.547 1.00 82.62 164 ARG A C 1
ATOM 1296 O O . ARG A 1 164 ? -8.206 18.002 14.790 1.00 82.62 164 ARG A O 1
ATOM 1303 N N . PHE A 1 165 ? -10.318 18.725 15.119 1.00 81.19 165 PHE A N 1
ATOM 1304 C CA . PHE A 1 165 ? -10.673 18.813 13.699 1.00 81.19 165 PHE A CA 1
ATOM 1305 C C . PHE A 1 165 ? -9.643 19.621 12.890 1.00 81.19 165 PHE A C 1
ATOM 1307 O O . PHE A 1 165 ? -9.213 19.180 11.829 1.00 81.19 165 PHE A O 1
ATOM 1314 N N . SER A 1 166 ? -9.159 20.740 13.446 1.00 80.06 166 SER A N 1
ATOM 1315 C CA . SER A 1 166 ? -8.094 21.551 12.839 1.00 80.06 166 SER A CA 1
ATOM 1316 C C . SER A 1 166 ? -6.797 20.757 12.617 1.00 80.06 166 SER A C 1
ATOM 1318 O O . SER A 1 166 ? -6.258 20.768 11.515 1.00 80.06 166 SER A O 1
ATOM 1320 N N . SER A 1 167 ? -6.330 19.994 13.612 1.00 85.81 167 SER A N 1
ATOM 1321 C CA . SER A 1 167 ? -5.120 19.168 13.483 1.00 85.81 167 SER A CA 1
ATOM 1322 C C . SER A 1 167 ? -5.298 18.037 12.468 1.00 85.81 167 SER A C 1
ATOM 1324 O O . SER A 1 167 ? -4.386 17.752 11.701 1.00 85.81 167 SER A O 1
ATOM 1326 N N . PHE A 1 168 ? -6.476 17.410 12.438 1.00 86.12 168 PHE A N 1
ATOM 1327 C CA . PHE A 1 168 ? -6.811 16.382 11.452 1.00 86.12 168 PHE A CA 1
ATOM 1328 C C . PHE A 1 168 ? -6.810 16.937 10.016 1.00 86.12 168 PHE A C 1
ATOM 1330 O O . PHE A 1 168 ? -6.181 16.355 9.130 1.00 86.12 168 PHE A O 1
ATOM 1337 N N . SER A 1 169 ? -7.449 18.091 9.797 1.00 87.75 169 SER A N 1
ATOM 1338 C CA . SER A 1 169 ? -7.462 18.769 8.496 1.00 87.75 169 SER A CA 1
ATOM 1339 C C . SER A 1 169 ? -6.060 19.205 8.065 1.00 87.75 169 SER A C 1
ATOM 1341 O O . SER A 1 169 ? -5.707 19.058 6.898 1.00 87.75 169 SER A O 1
ATOM 1343 N N . LEU A 1 170 ? -5.244 19.701 9.000 1.00 91.62 170 LEU A N 1
ATOM 1344 C CA . LEU A 1 170 ? -3.875 20.139 8.729 1.00 91.62 170 LEU A CA 1
ATOM 1345 C C . LEU A 1 170 ? -2.969 18.972 8.315 1.00 91.62 170 LEU A C 1
ATOM 1347 O O . LEU A 1 170 ? -2.264 19.086 7.319 1.00 91.62 170 LEU A O 1
ATOM 1351 N N . ILE A 1 171 ? -3.023 17.839 9.025 1.00 91.69 171 ILE A N 1
ATOM 1352 C CA . ILE A 1 171 ? -2.255 16.633 8.665 1.00 91.69 171 ILE A CA 1
ATOM 1353 C C . ILE A 1 171 ? -2.656 16.138 7.274 1.00 91.69 171 ILE A C 1
ATOM 1355 O O . ILE A 1 171 ? -1.794 15.834 6.456 1.00 91.69 171 ILE A O 1
ATOM 1359 N N . THR A 1 172 ? -3.959 16.088 6.995 1.00 91.25 172 THR A N 1
ATOM 1360 C CA . THR A 1 172 ? -4.483 15.656 5.692 1.00 91.25 172 THR A CA 1
ATOM 1361 C C . THR A 1 172 ? -3.988 16.572 4.571 1.00 91.25 172 THR A C 1
ATOM 1363 O O . THR A 1 172 ? -3.459 16.089 3.575 1.00 91.25 172 THR A O 1
ATOM 1366 N N . CYS A 1 173 ? -4.085 17.892 4.757 1.00 93.69 173 CYS A N 1
ATOM 1367 C CA . CYS A 1 173 ? -3.586 18.880 3.801 1.00 93.69 173 CYS A CA 1
ATOM 1368 C C . CYS A 1 173 ? -2.074 18.738 3.569 1.00 93.69 173 CYS A C 1
ATOM 1370 O O . CYS A 1 173 ? -1.627 18.689 2.427 1.00 93.69 173 CYS A O 1
ATOM 1372 N N . LEU A 1 174 ? -1.291 18.584 4.641 1.00 94.25 174 LEU A N 1
ATOM 1373 C CA . LEU A 1 174 ? 0.158 18.412 4.553 1.00 94.25 174 LEU A CA 1
ATOM 1374 C C . LEU A 1 174 ? 0.538 17.148 3.776 1.00 94.25 174 LEU A C 1
ATOM 1376 O O . LEU A 1 174 ? 1.460 17.197 2.970 1.00 94.25 174 LEU A O 1
ATOM 1380 N N . LEU A 1 175 ? -0.175 16.034 3.969 1.00 93.31 175 LEU A N 1
ATOM 1381 C CA . LEU A 1 175 ? 0.066 14.803 3.209 1.00 93.31 175 LEU A CA 1
ATOM 1382 C C . LEU A 1 175 ? -0.223 14.975 1.714 1.00 93.31 175 LEU A C 1
ATOM 1384 O O . LEU A 1 175 ? 0.557 14.499 0.892 1.00 93.31 175 LEU A O 1
ATOM 1388 N N . LEU A 1 176 ? -1.307 15.669 1.359 1.00 93.94 176 LEU A N 1
ATOM 1389 C CA . LEU A 1 176 ? -1.644 15.953 -0.040 1.00 93.94 176 LEU A CA 1
ATOM 1390 C C . LEU A 1 176 ? -0.626 16.902 -0.685 1.00 93.94 176 LEU A C 1
ATOM 1392 O O . LEU A 1 176 ? -0.196 16.665 -1.811 1.00 93.94 176 LEU A O 1
ATOM 1396 N N . LEU A 1 177 ? -0.185 17.934 0.041 1.00 93.56 177 LEU A N 1
ATOM 1397 C CA . LEU A 1 177 ? 0.874 18.838 -0.412 1.00 93.56 177 LEU A CA 1
ATOM 1398 C C . LEU A 1 177 ? 2.206 18.110 -0.583 1.00 93.56 177 LEU A C 1
ATOM 1400 O O . LEU A 1 177 ? 2.891 18.329 -1.576 1.00 93.56 177 LEU A O 1
ATOM 1404 N N . LEU A 1 178 ? 2.561 17.222 0.350 1.00 92.88 178 LEU A N 1
ATOM 1405 C CA . LEU A 1 178 ? 3.767 16.406 0.245 1.00 92.88 178 LEU A CA 1
ATOM 1406 C C . LEU A 1 178 ? 3.697 15.505 -0.989 1.00 92.88 178 LEU A C 1
ATOM 1408 O O . LEU A 1 178 ? 4.655 15.443 -1.751 1.00 92.88 178 LEU A O 1
ATOM 1412 N N . ALA A 1 179 ? 2.550 14.876 -1.239 1.00 90.81 179 ALA A N 1
ATOM 1413 C CA . ALA A 1 179 ? 2.354 14.054 -2.423 1.00 90.81 179 ALA A CA 1
ATOM 1414 C C . ALA A 1 179 ? 2.482 14.863 -3.728 1.00 90.81 179 ALA A C 1
ATOM 1416 O O . ALA A 1 179 ? 3.281 14.508 -4.596 1.00 90.81 179 ALA A O 1
ATOM 1417 N N . ALA A 1 180 ? 1.783 15.994 -3.846 1.00 90.44 180 ALA A N 1
ATOM 1418 C CA . ALA A 1 180 ? 1.887 16.868 -5.016 1.00 90.44 180 ALA A CA 1
ATOM 1419 C C . ALA A 1 180 ? 3.313 17.412 -5.213 1.00 90.44 180 ALA A C 1
ATOM 1421 O O . ALA A 1 180 ? 3.844 17.386 -6.324 1.00 90.44 180 ALA A O 1
ATOM 1422 N N . GLY A 1 181 ? 3.963 17.836 -4.125 1.00 88.69 181 GLY A N 1
ATOM 1423 C CA . GLY A 1 181 ? 5.341 18.316 -4.129 1.00 88.69 181 GLY A CA 1
ATOM 1424 C C . GLY A 1 181 ? 6.321 17.258 -4.628 1.00 88.69 181 GLY A C 1
ATOM 1425 O O . GLY A 1 181 ? 7.218 17.576 -5.398 1.00 88.69 181 GLY A O 1
ATOM 1426 N N . THR A 1 182 ? 6.118 15.988 -4.272 1.00 86.50 182 THR A N 1
ATOM 1427 C CA . THR A 1 182 ? 7.014 14.908 -4.710 1.00 86.50 182 THR A CA 1
ATOM 1428 C C . THR A 1 182 ? 6.920 14.637 -6.203 1.00 86.50 182 THR A C 1
ATOM 1430 O O . THR A 1 182 ? 7.953 14.514 -6.858 1.00 86.50 182 THR A O 1
ATOM 1433 N N . ILE A 1 183 ? 5.712 14.646 -6.773 1.00 87.00 183 ILE A N 1
ATOM 1434 C CA . ILE A 1 183 ? 5.536 14.520 -8.223 1.00 87.00 183 ILE A CA 1
ATOM 1435 C C . ILE A 1 183 ? 6.137 15.727 -8.948 1.00 87.00 183 ILE A C 1
ATOM 1437 O O . ILE A 1 183 ? 6.853 15.563 -9.938 1.00 87.00 183 ILE A O 1
ATOM 1441 N N . TYR A 1 184 ? 5.911 16.935 -8.429 1.00 87.69 184 TYR A N 1
ATOM 1442 C CA . TYR A 1 184 ? 6.493 18.155 -8.983 1.00 87.69 184 TYR A CA 1
ATOM 1443 C C . TYR A 1 184 ? 8.030 18.121 -8.971 1.00 87.69 184 TYR A C 1
ATOM 1445 O O . TYR A 1 184 ? 8.666 18.444 -9.974 1.00 87.69 184 TYR A O 1
ATOM 1453 N N . SER A 1 185 ? 8.641 17.689 -7.865 1.00 85.56 185 SER A N 1
ATOM 1454 C CA . SER A 1 185 ? 10.097 17.567 -7.750 1.00 85.56 185 SER A CA 1
ATOM 1455 C C . SER A 1 185 ? 10.675 16.525 -8.704 1.00 85.56 185 SER A C 1
ATOM 1457 O O . SER A 1 185 ? 11.715 16.783 -9.300 1.00 85.56 185 SER A O 1
ATOM 1459 N N . ILE A 1 186 ? 10.013 15.377 -8.877 1.00 83.88 186 ILE A N 1
ATOM 1460 C CA . ILE A 1 186 ? 10.472 14.321 -9.793 1.00 83.88 186 ILE A CA 1
ATOM 1461 C C . ILE A 1 186 ? 10.378 14.786 -11.251 1.00 83.88 186 ILE A C 1
ATOM 1463 O O . ILE A 1 186 ? 11.297 14.547 -12.027 1.00 83.88 186 ILE A O 1
ATOM 1467 N N . THR A 1 187 ? 9.307 15.493 -11.615 1.00 79.19 187 THR A N 1
ATOM 1468 C CA . THR A 1 187 ? 9.097 15.980 -12.991 1.00 79.19 187 THR A CA 1
ATOM 1469 C C . THR A 1 187 ? 10.117 17.043 -13.394 1.00 79.19 187 THR A C 1
ATOM 1471 O O . THR A 1 187 ? 10.570 17.062 -14.533 1.00 79.19 187 THR A O 1
ATOM 1474 N N . ASN A 1 188 ? 10.506 17.912 -12.457 1.00 83.44 188 ASN A N 1
ATOM 1475 C CA . ASN A 1 188 ? 11.486 18.974 -12.700 1.00 83.44 188 ASN A CA 1
ATOM 1476 C C . ASN A 1 188 ? 12.936 18.544 -12.443 1.00 83.44 188 ASN A C 1
ATOM 1478 O O . ASN A 1 188 ? 13.850 19.364 -12.540 1.00 83.44 188 ASN A O 1
ATOM 1482 N N . ALA A 1 189 ? 13.169 17.284 -12.076 1.00 82.31 189 ALA A N 1
ATOM 1483 C CA . ALA A 1 189 ? 14.513 16.792 -11.841 1.00 82.31 189 ALA A CA 1
ATOM 1484 C C . ALA A 1 189 ? 15.263 16.655 -13.173 1.00 82.31 189 ALA A C 1
ATOM 1486 O O . ALA A 1 189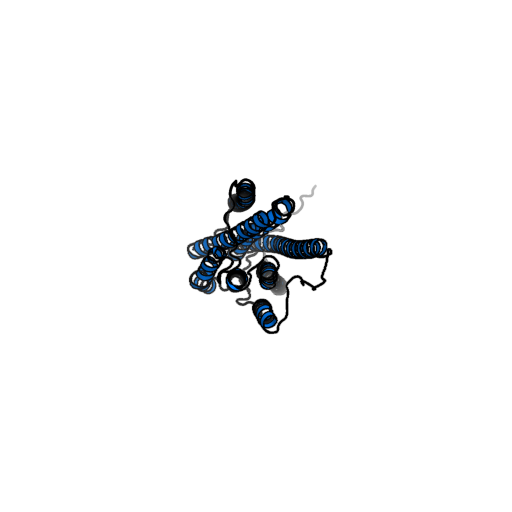 ? 14.875 15.885 -14.048 1.00 82.31 189 ALA A O 1
ATOM 1487 N N . SER A 1 190 ? 16.399 17.344 -13.298 1.00 76.12 190 SER A N 1
ATOM 1488 C CA . SER A 1 190 ? 17.263 17.251 -14.485 1.00 76.12 190 SER A CA 1
ATOM 1489 C C . SER A 1 190 ? 17.887 15.862 -14.673 1.00 76.12 190 SER A C 1
ATOM 1491 O O . SER A 1 190 ? 18.357 15.533 -15.760 1.00 76.12 190 SER A O 1
ATOM 1493 N N . PHE A 1 191 ? 17.917 15.047 -13.615 1.00 79.56 191 PHE A N 1
ATOM 1494 C CA . PHE A 1 191 ? 18.480 13.703 -13.622 1.00 79.56 191 PHE A CA 1
ATOM 1495 C C . PHE A 1 191 ? 17.578 12.744 -12.842 1.00 79.56 191 PHE A C 1
ATOM 1497 O O . PHE A 1 191 ? 17.388 12.900 -11.635 1.00 79.56 191 PHE A O 1
ATOM 1504 N N . ILE A 1 192 ? 17.050 11.731 -13.533 1.00 82.31 192 ILE A N 1
ATOM 1505 C CA . ILE A 1 192 ? 16.286 10.637 -12.927 1.00 82.31 192 ILE A CA 1
ATOM 1506 C C . ILE A 1 192 ? 17.238 9.445 -12.751 1.00 82.31 192 ILE A C 1
ATOM 1508 O O . ILE A 1 192 ? 17.850 9.018 -13.737 1.00 82.31 192 ILE A O 1
ATOM 1512 N N . PRO A 1 193 ? 17.380 8.892 -11.531 1.00 86.88 193 PRO A N 1
ATOM 1513 C CA . PRO A 1 193 ? 18.239 7.740 -11.300 1.00 86.88 193 PRO A CA 1
ATOM 1514 C C . PRO A 1 193 ? 17.746 6.523 -12.088 1.00 86.88 193 PRO A C 1
ATOM 1516 O O . PRO A 1 193 ? 16.552 6.343 -12.335 1.00 86.88 193 PRO A O 1
ATOM 1519 N N . LYS A 1 194 ? 18.678 5.651 -12.472 1.00 88.44 194 LYS A N 1
ATOM 1520 C CA . LYS A 1 194 ? 18.341 4.374 -13.104 1.00 88.44 194 LYS A CA 1
ATOM 1521 C C . LYS A 1 194 ? 17.713 3.451 -12.054 1.00 88.44 194 LYS A C 1
ATOM 1523 O O . LYS A 1 194 ? 18.388 3.051 -11.113 1.00 88.44 194 LYS A O 1
ATOM 1528 N N . MET A 1 195 ? 16.437 3.114 -12.237 1.00 89.00 195 MET A N 1
ATOM 1529 C CA . MET A 1 195 ? 15.660 2.277 -11.313 1.00 89.00 195 MET A CA 1
ATOM 1530 C C . MET A 1 195 ? 15.567 0.812 -11.763 1.00 89.00 195 MET A C 1
ATOM 1532 O O . MET A 1 195 ? 15.302 -0.056 -10.933 1.00 89.00 195 MET A O 1
ATOM 1536 N N . TRP A 1 196 ? 15.784 0.547 -13.056 1.00 86.81 196 TRP A N 1
ATOM 1537 C CA . TRP A 1 196 ? 15.699 -0.780 -13.676 1.00 86.81 196 TRP A CA 1
ATOM 1538 C C . TRP A 1 196 ? 17.073 -1.338 -14.058 1.00 86.81 196 TRP A C 1
ATOM 1540 O O . TRP A 1 196 ? 17.856 -0.661 -14.733 1.00 86.81 196 TRP A O 1
ATOM 1550 N N . PHE A 1 197 ? 17.339 -2.591 -13.687 1.00 86.88 197 PHE A N 1
ATOM 1551 C CA . PHE A 1 197 ? 18.575 -3.324 -13.975 1.00 86.88 197 PHE A CA 1
ATOM 1552 C C . PHE A 1 197 ? 18.259 -4.620 -14.745 1.00 86.88 197 PHE A C 1
ATOM 1554 O O . PHE A 1 197 ? 18.085 -5.681 -14.162 1.00 86.88 197 PHE A O 1
ATOM 1561 N N . GLU A 1 198 ? 18.169 -4.515 -16.075 1.00 72.19 198 GLU A N 1
ATOM 1562 C CA . GLU A 1 198 ? 17.534 -5.498 -16.982 1.00 72.19 198 GLU A CA 1
ATOM 1563 C C . GLU A 1 198 ? 18.251 -6.861 -17.155 1.00 72.19 198 GLU A C 1
ATOM 1565 O O . GLU A 1 198 ? 17.824 -7.661 -17.979 1.00 72.19 198 GLU A O 1
ATOM 1570 N N . GLN A 1 199 ? 19.316 -7.173 -16.410 1.00 70.69 199 GLN A N 1
ATOM 1571 C CA . GLN A 1 199 ? 20.047 -8.457 -16.520 1.00 70.69 199 GLN A CA 1
ATOM 1572 C C . GLN A 1 199 ? 20.608 -8.967 -15.186 1.00 70.69 199 GLN A C 1
ATOM 1574 O O . GLN A 1 199 ? 21.352 -9.943 -15.148 1.00 70.69 199 GLN A O 1
ATOM 1579 N N . GLU A 1 200 ? 20.253 -8.308 -14.088 1.00 76.56 200 GLU A N 1
ATOM 1580 C CA . GLU A 1 200 ? 20.662 -8.715 -12.751 1.00 76.56 200 GLU A CA 1
ATOM 1581 C C . GLU A 1 200 ? 19.580 -9.603 -12.131 1.00 76.56 200 GLU A C 1
ATOM 1583 O O . GLU A 1 200 ? 18.392 -9.452 -12.419 1.00 76.56 200 GLU A O 1
ATOM 1588 N N . HIS A 1 201 ? 19.967 -10.485 -11.207 1.00 79.25 201 HIS A N 1
ATOM 1589 C CA . HIS A 1 201 ? 19.000 -11.248 -10.402 1.00 79.25 201 HIS A CA 1
ATOM 1590 C C . HIS A 1 201 ? 18.081 -10.345 -9.555 1.00 79.25 201 HIS A C 1
ATOM 1592 O O . HIS A 1 201 ? 17.049 -10.794 -9.063 1.00 79.25 201 HIS A O 1
ATOM 1598 N N . ILE A 1 202 ? 18.472 -9.079 -9.367 1.00 86.56 202 ILE A N 1
ATOM 1599 C CA . ILE A 1 202 ? 17.730 -8.045 -8.648 1.00 86.56 202 ILE A CA 1
ATOM 1600 C C . ILE A 1 202 ? 17.427 -6.915 -9.635 1.00 86.56 202 ILE A C 1
ATOM 1602 O O . ILE A 1 202 ? 18.234 -6.005 -9.827 1.00 86.56 202 ILE A O 1
ATOM 1606 N N . SER A 1 203 ? 16.245 -6.948 -10.243 1.00 87.31 203 SER A N 1
ATOM 1607 C CA . SER A 1 203 ? 15.876 -5.994 -11.296 1.00 87.31 203 SER A CA 1
ATOM 1608 C C . SER A 1 203 ? 15.563 -4.598 -10.765 1.00 87.31 203 SER A C 1
ATOM 1610 O O . SER A 1 203 ? 15.787 -3.600 -11.455 1.00 87.31 203 SER A O 1
ATOM 1612 N N . ARG A 1 204 ? 15.013 -4.515 -9.544 1.00 89.31 204 ARG A N 1
ATOM 1613 C CA . ARG A 1 204 ? 14.543 -3.269 -8.911 1.00 89.31 204 ARG A CA 1
ATOM 1614 C C . ARG A 1 204 ? 14.941 -3.199 -7.430 1.00 89.31 204 ARG A C 1
ATOM 1616 O O . ARG A 1 204 ? 14.093 -3.371 -6.555 1.00 89.31 204 ARG A O 1
ATOM 1623 N N . PRO A 1 205 ? 16.212 -2.906 -7.108 1.00 90.69 205 PRO A N 1
ATOM 1624 C CA . PRO A 1 205 ? 16.726 -2.961 -5.735 1.00 90.69 205 PRO A CA 1
ATOM 1625 C C . PRO A 1 205 ? 16.046 -1.965 -4.785 1.00 90.69 205 PRO A C 1
ATOM 1627 O O . PRO A 1 205 ? 15.897 -2.237 -3.595 1.00 90.69 205 PRO A O 1
ATOM 1630 N N . TYR A 1 206 ? 15.595 -0.820 -5.300 1.00 92.31 206 TYR A N 1
ATOM 1631 C CA . TYR A 1 206 ? 14.994 0.243 -4.493 1.00 92.31 206 TYR A CA 1
ATOM 1632 C C . TYR A 1 206 ? 13.651 -0.149 -3.856 1.00 92.31 206 TYR A C 1
ATOM 1634 O O . TYR A 1 206 ? 13.306 0.378 -2.798 1.00 92.31 206 TYR A O 1
ATOM 1642 N N . GLU A 1 207 ? 12.937 -1.137 -4.410 1.00 93.44 207 GLU A N 1
ATOM 1643 C CA . GLU A 1 207 ? 11.743 -1.710 -3.767 1.00 93.44 207 GLU A CA 1
ATOM 1644 C C . GLU A 1 207 ? 12.074 -2.408 -2.437 1.00 93.44 207 GLU A C 1
ATOM 1646 O O . GLU A 1 207 ? 11.201 -2.594 -1.590 1.00 93.44 207 GLU A O 1
ATOM 1651 N N . GLY A 1 208 ? 13.350 -2.724 -2.187 1.00 93.56 208 GLY A N 1
ATOM 1652 C CA . GLY A 1 208 ? 13.814 -3.221 -0.895 1.00 93.56 208 GLY A CA 1
ATOM 1653 C C . GLY A 1 208 ? 13.495 -2.270 0.266 1.00 93.56 208 GLY A C 1
ATOM 1654 O O . GLY A 1 208 ? 13.277 -2.725 1.387 1.00 93.56 208 GLY A O 1
ATOM 1655 N N . ILE A 1 209 ? 13.390 -0.958 0.012 1.00 95.81 209 ILE A N 1
ATOM 1656 C CA . ILE A 1 209 ? 13.050 0.033 1.042 1.00 95.81 209 ILE A CA 1
ATOM 1657 C C . ILE A 1 209 ? 11.636 -0.216 1.581 1.00 95.81 209 ILE A C 1
ATOM 1659 O O . ILE A 1 209 ? 11.443 -0.305 2.795 1.00 95.81 209 ILE A O 1
ATOM 1663 N N . SER A 1 210 ? 10.639 -0.337 0.697 1.00 95.12 210 SER A N 1
ATOM 1664 C CA . SER A 1 210 ? 9.253 -0.600 1.108 1.00 95.12 210 SER A CA 1
ATOM 1665 C C . SER A 1 210 ? 9.140 -1.971 1.785 1.00 95.12 210 SER A C 1
ATOM 1667 O O . SER A 1 210 ? 8.522 -2.082 2.847 1.00 95.12 210 SER A O 1
ATOM 1669 N N . LEU A 1 211 ? 9.831 -2.985 1.256 1.00 96.62 211 LEU A N 1
ATOM 1670 C CA . LEU A 1 211 ? 9.896 -4.330 1.829 1.00 96.62 211 LEU A CA 1
ATOM 1671 C C . LEU A 1 211 ? 10.405 -4.325 3.279 1.00 96.62 211 LEU A C 1
ATOM 1673 O O . LEU A 1 211 ? 9.763 -4.909 4.155 1.00 96.62 211 LEU A O 1
ATOM 1677 N N . VAL A 1 212 ? 11.517 -3.637 3.561 1.00 97.69 212 VAL A N 1
ATOM 1678 C CA . VAL A 1 212 ? 12.090 -3.551 4.917 1.00 97.69 212 VAL A CA 1
ATOM 1679 C C . VAL A 1 212 ? 11.123 -2.860 5.879 1.00 97.69 212 VAL A C 1
ATOM 1681 O O . VAL A 1 212 ? 10.943 -3.321 7.008 1.00 97.69 212 VAL A O 1
ATOM 1684 N N . ILE A 1 213 ? 10.456 -1.790 5.436 1.00 97.94 213 ILE A N 1
ATOM 1685 C CA . ILE A 1 213 ? 9.481 -1.059 6.257 1.00 97.94 213 ILE A CA 1
ATOM 1686 C C . ILE A 1 213 ? 8.310 -1.970 6.643 1.00 97.94 213 ILE A C 1
ATOM 1688 O O . ILE A 1 213 ? 7.967 -2.062 7.825 1.00 97.94 213 ILE A O 1
ATOM 1692 N N . TYR A 1 214 ? 7.711 -2.681 5.685 1.00 97.56 214 TYR A N 1
ATOM 1693 C CA . TYR A 1 214 ? 6.576 -3.562 5.971 1.00 97.56 214 TYR A CA 1
ATOM 1694 C C . TYR A 1 214 ? 6.975 -4.806 6.773 1.00 97.56 214 TYR A C 1
ATOM 1696 O O . TYR A 1 214 ? 6.228 -5.198 7.672 1.00 97.56 214 TYR A O 1
ATOM 1704 N N . LEU A 1 215 ? 8.169 -5.371 6.556 1.00 97.94 215 LEU A N 1
ATOM 1705 C CA . LEU A 1 215 ? 8.711 -6.423 7.426 1.00 97.94 215 LEU A CA 1
ATOM 1706 C C . LEU A 1 215 ? 8.854 -5.939 8.870 1.00 97.94 215 LEU A C 1
ATOM 1708 O O . LEU A 1 215 ? 8.433 -6.627 9.801 1.00 97.94 215 LEU A O 1
ATOM 1712 N N . PHE A 1 216 ? 9.389 -4.733 9.068 1.00 97.94 216 PHE A N 1
ATOM 1713 C CA . PHE A 1 216 ? 9.520 -4.145 10.396 1.00 97.94 216 PHE A CA 1
ATOM 1714 C C . PHE A 1 216 ? 8.151 -3.948 11.067 1.00 97.94 216 PHE A C 1
ATOM 1716 O O . PHE A 1 216 ? 7.978 -4.275 12.247 1.00 97.94 216 PHE A O 1
ATOM 1723 N N . ILE A 1 217 ? 7.152 -3.469 10.315 1.00 97.62 217 ILE A N 1
ATOM 1724 C CA . ILE A 1 217 ? 5.772 -3.336 10.800 1.00 97.62 217 ILE A CA 1
ATOM 1725 C C . ILE A 1 217 ? 5.229 -4.699 11.246 1.00 97.62 217 ILE A C 1
ATOM 1727 O O . ILE A 1 217 ? 4.725 -4.798 12.366 1.00 97.62 217 ILE A O 1
ATOM 1731 N N . LEU A 1 218 ? 5.350 -5.744 10.420 1.00 97.31 218 LEU A N 1
ATOM 1732 C CA . LEU A 1 218 ? 4.818 -7.075 10.731 1.00 97.31 218 LEU A CA 1
ATOM 1733 C C . LEU A 1 218 ? 5.522 -7.748 11.912 1.00 97.31 218 LEU A C 1
ATOM 1735 O O . LEU A 1 218 ? 4.858 -8.380 12.733 1.00 97.31 218 LEU A O 1
ATOM 1739 N N . MET A 1 219 ? 6.842 -7.608 12.017 1.00 96.69 219 MET A N 1
ATOM 1740 C CA . MET A 1 219 ? 7.632 -8.300 13.035 1.00 96.69 219 MET A CA 1
ATOM 1741 C C . MET A 1 219 ? 7.577 -7.606 14.400 1.00 96.69 219 MET A C 1
ATOM 1743 O O . MET A 1 219 ? 7.483 -8.274 15.428 1.00 96.69 219 MET A O 1
ATOM 1747 N N . PHE A 1 220 ? 7.600 -6.269 14.440 1.00 96.69 220 PHE A N 1
ATOM 1748 C CA . PHE A 1 220 ? 7.763 -5.532 15.699 1.00 96.69 220 PHE A CA 1
ATOM 1749 C C . PHE A 1 220 ? 6.528 -4.753 16.148 1.00 96.69 220 PHE A C 1
ATOM 1751 O O . PHE A 1 220 ? 6.271 -4.656 17.354 1.00 96.69 220 PHE A O 1
ATOM 1758 N N . VAL A 1 221 ? 5.776 -4.165 15.215 1.00 96.00 221 VAL A N 1
ATOM 1759 C CA . VAL A 1 221 ? 4.679 -3.238 15.540 1.00 96.00 221 VAL A CA 1
ATOM 1760 C C . VAL A 1 221 ? 3.340 -3.962 15.595 1.00 96.00 221 VAL A C 1
ATOM 1762 O O . VAL A 1 221 ? 2.608 -3.818 16.577 1.00 96.00 221 VAL A O 1
ATOM 1765 N N . TYR A 1 222 ? 3.043 -4.792 14.595 1.00 95.94 222 TYR A N 1
ATOM 1766 C CA . TYR A 1 222 ? 1.803 -5.556 14.497 1.00 95.94 222 TYR A CA 1
ATOM 1767 C C . TYR A 1 222 ? 1.535 -6.438 15.729 1.00 95.94 222 TYR A C 1
ATOM 1769 O O . TYR A 1 222 ? 0.440 -6.318 16.284 1.00 95.94 222 TYR A O 1
ATOM 1777 N N . PRO A 1 223 ? 2.489 -7.235 16.260 1.00 95.38 223 PRO A N 1
ATOM 1778 C CA . PRO A 1 223 ? 2.213 -8.093 17.412 1.00 95.38 223 PRO A CA 1
ATOM 1779 C C . PRO A 1 223 ? 1.825 -7.284 18.653 1.00 95.38 223 PRO A C 1
ATOM 1781 O O . PRO A 1 223 ? 0.962 -7.693 19.430 1.00 95.38 223 PRO A O 1
ATOM 1784 N N . LYS A 1 224 ? 2.427 -6.100 18.827 1.00 95.19 224 LYS A N 1
ATOM 1785 C CA . LYS A 1 224 ? 2.119 -5.184 19.934 1.00 95.19 224 LYS A CA 1
ATOM 1786 C C . LYS A 1 224 ? 0.746 -4.536 19.752 1.00 95.19 224 LYS A C 1
ATOM 1788 O O . LYS A 1 224 ? -0.019 -4.462 20.711 1.00 95.19 224 LYS A O 1
ATOM 1793 N N . ILE A 1 225 ? 0.424 -4.095 18.534 1.00 93.88 225 ILE A N 1
ATOM 1794 C CA . ILE A 1 225 ? -0.878 -3.500 18.202 1.00 93.88 225 ILE A CA 1
ATOM 1795 C C . ILE A 1 225 ? -2.002 -4.516 18.386 1.00 93.88 225 ILE A C 1
ATOM 1797 O O . ILE A 1 225 ? -2.973 -4.211 19.070 1.00 93.88 225 ILE A O 1
ATOM 1801 N N . TYR A 1 226 ? -1.859 -5.723 17.840 1.00 92.88 226 TYR A N 1
ATOM 1802 C CA . TYR A 1 226 ? -2.899 -6.748 17.896 1.00 92.88 226 TYR A CA 1
ATOM 1803 C C . TYR A 1 226 ? -3.177 -7.220 19.331 1.00 92.88 226 TYR A C 1
ATOM 1805 O O . TYR A 1 226 ? -4.329 -7.446 19.690 1.00 92.88 226 TYR A O 1
ATOM 1813 N N . ARG A 1 227 ? -2.143 -7.292 20.185 1.00 91.06 227 ARG A N 1
ATOM 1814 C CA . ARG A 1 227 ? -2.312 -7.573 21.623 1.00 91.06 227 ARG A CA 1
ATOM 1815 C C . ARG A 1 227 ? -3.041 -6.449 22.365 1.00 91.06 227 ARG A C 1
ATOM 1817 O O . ARG A 1 227 ? -3.850 -6.741 23.236 1.00 91.06 227 ARG A O 1
ATOM 1824 N N . LYS A 1 228 ? -2.745 -5.181 22.051 1.00 90.06 228 LYS A N 1
ATOM 1825 C CA . LYS A 1 228 ? -3.321 -4.016 22.750 1.00 90.06 228 LYS A CA 1
ATOM 1826 C C . LYS A 1 228 ? -4.734 -3.667 22.271 1.00 90.06 228 LYS A C 1
ATOM 1828 O O . LYS A 1 228 ? -5.554 -3.247 23.077 1.00 90.06 228 LYS A O 1
ATOM 1833 N N . TYR A 1 229 ? -5.008 -3.827 20.979 1.00 88.25 229 TYR A N 1
ATOM 1834 C CA . TYR A 1 229 ? -6.276 -3.476 20.339 1.00 88.25 229 TYR A CA 1
ATOM 1835 C C . TYR A 1 229 ? -6.723 -4.616 19.407 1.00 88.25 229 TYR A C 1
ATOM 1837 O O . TYR A 1 229 ? -6.518 -4.527 18.194 1.00 88.25 229 TYR A O 1
ATOM 1845 N N . PRO A 1 230 ? -7.295 -5.715 19.924 1.00 88.19 230 PRO A N 1
ATOM 1846 C CA . PRO A 1 230 ? -7.741 -6.829 19.092 1.00 88.19 230 PRO A CA 1
ATOM 1847 C C . PRO A 1 230 ? -8.998 -6.437 18.302 1.00 88.19 230 PRO A C 1
ATOM 1849 O O . PRO A 1 230 ? -10.103 -6.431 18.835 1.00 88.19 230 PRO A O 1
ATOM 1852 N N . SER A 1 231 ? -8.831 -6.116 17.020 1.00 89.44 231 SER A N 1
ATOM 1853 C CA . SER A 1 231 ? -9.923 -5.737 16.119 1.00 89.44 231 SER A CA 1
ATOM 1854 C C . SER A 1 231 ? -9.681 -6.264 14.705 1.00 89.44 231 SER A C 1
ATOM 1856 O O . SER A 1 231 ? -8.541 -6.545 14.321 1.00 89.44 231 SER A O 1
ATOM 1858 N N . ILE A 1 232 ? -10.741 -6.329 13.895 1.00 91.62 232 ILE A N 1
ATOM 1859 C CA . ILE A 1 232 ? -10.642 -6.666 12.470 1.00 91.62 232 ILE A CA 1
ATOM 1860 C C . ILE A 1 232 ? -9.691 -5.727 11.715 1.00 91.62 232 ILE A C 1
ATOM 1862 O O . ILE A 1 232 ? -8.951 -6.190 10.853 1.00 91.62 232 ILE A O 1
ATOM 1866 N N . LEU A 1 233 ? -9.644 -4.437 12.070 1.00 92.31 233 LEU A N 1
ATOM 1867 C CA . LEU A 1 233 ? -8.733 -3.472 11.443 1.00 92.31 233 LEU A CA 1
ATOM 1868 C C . LEU A 1 233 ? -7.282 -3.694 11.877 1.00 92.31 233 LEU A C 1
ATOM 1870 O O . LEU A 1 233 ? -6.373 -3.565 11.064 1.00 92.31 233 LEU A O 1
ATOM 1874 N N . SER A 1 234 ? -7.050 -4.107 13.124 1.00 92.88 234 SER A N 1
ATOM 1875 C CA . SER A 1 234 ? -5.715 -4.523 13.563 1.00 92.88 234 SER A CA 1
ATOM 1876 C C . SER A 1 234 ? -5.243 -5.753 12.795 1.00 92.88 234 SER A C 1
ATOM 1878 O O . SER A 1 234 ? -4.100 -5.798 12.360 1.00 92.88 234 SER A O 1
ATOM 1880 N N . HIS A 1 235 ? -6.129 -6.732 12.587 1.00 92.62 235 HIS A N 1
ATOM 1881 C CA . HIS A 1 235 ? -5.838 -7.925 11.789 1.00 92.62 235 HIS A CA 1
ATOM 1882 C C . HIS A 1 235 ? -5.628 -7.584 10.302 1.00 92.62 235 HIS A C 1
ATOM 1884 O O . HIS A 1 235 ? -4.786 -8.178 9.640 1.00 92.62 235 HIS A O 1
ATOM 1890 N N . CYS A 1 236 ? -6.341 -6.582 9.782 1.00 94.50 236 CYS A N 1
ATOM 1891 C CA . CYS A 1 236 ? -6.179 -6.066 8.423 1.00 94.50 236 CYS A CA 1
ATOM 1892 C C . CYS A 1 236 ? -4.753 -5.562 8.146 1.00 94.50 236 CYS A C 1
ATOM 1894 O O . CYS A 1 236 ? -4.241 -5.783 7.050 1.00 94.50 236 CYS A O 1
ATOM 1896 N N . ILE A 1 237 ? -4.088 -4.939 9.128 1.00 95.94 237 ILE A N 1
ATOM 1897 C CA . ILE A 1 237 ? -2.700 -4.452 8.989 1.00 95.94 237 ILE A CA 1
ATOM 1898 C C . ILE A 1 237 ? -1.750 -5.581 8.577 1.00 95.94 237 ILE A C 1
ATOM 1900 O O . ILE A 1 237 ? -0.846 -5.357 7.774 1.00 95.94 237 ILE A O 1
ATOM 1904 N N . PHE A 1 238 ? -1.967 -6.793 9.091 1.00 96.06 238 PHE A N 1
ATOM 1905 C CA . PHE A 1 238 ? -1.150 -7.952 8.745 1.00 96.06 238 PHE A CA 1
ATOM 1906 C C . PHE A 1 238 ? -1.222 -8.277 7.250 1.00 96.06 238 PHE A C 1
ATOM 1908 O O . PHE A 1 238 ? -0.192 -8.446 6.602 1.00 96.06 238 PHE A O 1
ATOM 1915 N N . TYR A 1 239 ? -2.431 -8.301 6.686 1.00 95.94 239 TYR A N 1
ATOM 1916 C CA . TYR A 1 239 ? -2.631 -8.618 5.272 1.00 95.94 239 TYR A CA 1
ATOM 1917 C C . TYR A 1 239 ? -2.207 -7.485 4.343 1.00 95.94 239 TYR A C 1
ATOM 1919 O O . TYR A 1 239 ? -1.688 -7.773 3.269 1.00 95.94 239 TYR A O 1
ATOM 1927 N N . ILE A 1 240 ? -2.347 -6.223 4.761 1.00 96.38 240 ILE A N 1
ATOM 1928 C CA . ILE A 1 240 ? -1.746 -5.082 4.050 1.00 96.38 240 ILE A CA 1
ATOM 1929 C C . ILE A 1 240 ? -0.225 -5.276 3.971 1.00 96.38 240 ILE A C 1
ATOM 1931 O O . ILE A 1 240 ? 0.356 -5.235 2.890 1.00 96.38 240 ILE A O 1
ATOM 1935 N N . GLY A 1 241 ? 0.424 -5.557 5.107 1.00 96.62 241 GLY A N 1
ATOM 1936 C CA . GLY A 1 241 ? 1.874 -5.750 5.156 1.00 96.62 241 GLY A CA 1
ATOM 1937 C C . GLY A 1 241 ? 2.353 -6.939 4.323 1.00 96.62 241 GLY A C 1
ATOM 1938 O O . GLY A 1 241 ? 3.293 -6.792 3.549 1.00 96.62 241 GLY A O 1
ATOM 1939 N N . ILE A 1 242 ? 1.688 -8.095 4.422 1.00 97.06 242 ILE A N 1
ATOM 1940 C CA . ILE A 1 242 ? 2.024 -9.275 3.609 1.00 97.06 242 ILE A CA 1
ATOM 1941 C C . ILE A 1 242 ? 1.856 -8.988 2.117 1.00 97.06 242 ILE A C 1
ATOM 1943 O O . ILE A 1 242 ? 2.743 -9.322 1.335 1.00 97.06 242 ILE A O 1
ATOM 1947 N N . THR A 1 243 ? 0.748 -8.355 1.723 1.00 96.81 243 THR A N 1
ATOM 1948 C CA . THR A 1 243 ? 0.477 -8.049 0.312 1.00 96.81 243 THR A CA 1
ATOM 1949 C C . THR A 1 243 ? 1.555 -7.137 -0.256 1.00 96.81 243 THR A C 1
ATOM 1951 O O . THR A 1 243 ? 2.046 -7.381 -1.355 1.00 96.81 243 THR A O 1
ATOM 1954 N N . GLN A 1 244 ? 1.987 -6.134 0.510 1.00 96.50 244 GLN A N 1
ATOM 1955 C CA . GLN A 1 244 ? 3.059 -5.231 0.097 1.00 96.50 244 GLN A CA 1
ATOM 1956 C C . GLN A 1 244 ? 4.424 -5.915 0.003 1.00 96.50 244 GLN A C 1
ATOM 1958 O O . GLN A 1 244 ? 5.143 -5.700 -0.969 1.00 96.50 244 GLN A O 1
ATOM 1963 N N . ILE A 1 245 ? 4.766 -6.792 0.950 1.00 97.06 245 ILE A N 1
ATOM 1964 C CA . ILE A 1 245 ? 6.013 -7.571 0.881 1.00 97.06 245 ILE A CA 1
ATOM 1965 C C . ILE A 1 245 ? 6.021 -8.448 -0.370 1.00 97.06 245 ILE A C 1
ATOM 1967 O O . ILE A 1 245 ? 6.997 -8.445 -1.113 1.00 97.06 245 ILE A O 1
ATOM 1971 N N . ILE A 1 246 ? 4.927 -9.163 -0.632 1.00 96.88 246 ILE A N 1
ATOM 1972 C CA . ILE A 1 246 ? 4.815 -10.032 -1.807 1.00 96.88 246 ILE A CA 1
ATOM 1973 C C . ILE A 1 246 ? 4.888 -9.204 -3.094 1.00 96.88 246 ILE A C 1
ATOM 1975 O O . ILE A 1 246 ? 5.638 -9.559 -3.997 1.00 96.88 246 ILE A O 1
ATOM 1979 N N . THR A 1 247 ? 4.192 -8.067 -3.156 1.00 96.25 247 THR A N 1
ATOM 1980 C CA . THR A 1 247 ? 4.247 -7.140 -4.301 1.00 96.25 247 THR A CA 1
ATOM 1981 C C . THR A 1 247 ? 5.679 -6.672 -4.577 1.00 96.25 247 THR A C 1
ATOM 1983 O O . THR A 1 247 ? 6.122 -6.696 -5.725 1.00 96.25 247 THR A O 1
ATOM 1986 N N . ALA A 1 248 ? 6.429 -6.300 -3.535 1.00 95.44 248 ALA A N 1
ATOM 1987 C CA . ALA A 1 248 ? 7.834 -5.924 -3.666 1.00 95.44 248 ALA A CA 1
ATOM 1988 C C . ALA A 1 248 ? 8.696 -7.102 -4.150 1.00 95.44 248 ALA A C 1
ATOM 1990 O O . ALA A 1 248 ? 9.517 -6.921 -5.044 1.00 95.44 248 ALA A O 1
ATOM 1991 N N . LEU A 1 249 ? 8.480 -8.319 -3.639 1.00 94.75 249 LEU A N 1
ATOM 1992 C CA . LEU A 1 249 ? 9.211 -9.512 -4.086 1.00 94.75 249 LEU A CA 1
ATOM 1993 C C . LEU A 1 249 ? 8.975 -9.828 -5.570 1.00 94.75 249 LEU A C 1
ATOM 1995 O O . LEU A 1 249 ? 9.942 -10.125 -6.269 1.00 94.75 249 LEU A O 1
ATOM 1999 N N . TYR A 1 250 ? 7.739 -9.703 -6.073 1.00 93.88 250 TYR A N 1
ATOM 2000 C CA . TYR A 1 250 ? 7.458 -9.857 -7.509 1.00 93.88 250 TYR A CA 1
ATOM 2001 C C . TYR A 1 250 ? 8.268 -8.865 -8.355 1.00 93.88 250 TYR A C 1
ATOM 2003 O O . TYR A 1 250 ? 8.830 -9.247 -9.378 1.00 93.88 250 TYR A O 1
ATOM 2011 N N . LEU A 1 251 ? 8.374 -7.605 -7.924 1.00 92.88 251 LEU A N 1
ATOM 2012 C CA . LEU A 1 251 ? 9.111 -6.576 -8.665 1.00 92.88 251 LEU A CA 1
ATOM 2013 C C . LEU A 1 251 ? 10.634 -6.707 -8.557 1.00 92.88 251 LEU A C 1
ATOM 2015 O O . LEU A 1 251 ? 11.336 -6.364 -9.503 1.00 92.88 251 LEU A O 1
ATOM 2019 N N . ILE A 1 252 ? 11.147 -7.163 -7.413 1.00 93.50 252 ILE A N 1
ATOM 2020 C CA . ILE A 1 252 ? 12.588 -7.305 -7.174 1.00 93.50 252 ILE A CA 1
ATOM 2021 C C . ILE A 1 252 ? 13.142 -8.527 -7.906 1.00 93.50 252 ILE A C 1
ATOM 2023 O O . ILE A 1 252 ? 14.201 -8.426 -8.522 1.00 93.50 252 ILE A O 1
ATOM 2027 N N . LEU A 1 253 ? 12.450 -9.666 -7.790 1.00 91.12 253 LEU A N 1
ATOM 2028 C CA . LEU A 1 253 ? 12.987 -10.983 -8.142 1.00 91.12 253 LEU A CA 1
ATOM 2029 C C . LEU A 1 253 ? 12.450 -11.540 -9.463 1.00 91.12 253 LEU A C 1
ATOM 2031 O O . LEU A 1 253 ? 13.136 -12.343 -10.083 1.00 91.12 253 LEU A O 1
ATOM 2035 N N . LEU A 1 254 ? 11.216 -11.196 -9.854 1.00 89.12 254 LEU A N 1
ATOM 2036 C CA . LEU A 1 254 ? 10.538 -11.838 -10.992 1.00 89.12 254 LEU A CA 1
ATOM 2037 C C . LEU A 1 254 ? 10.307 -10.899 -12.184 1.00 89.12 254 LEU A C 1
ATOM 2039 O O . LEU A 1 254 ? 10.160 -11.383 -13.302 1.00 89.12 254 LEU A O 1
ATOM 2043 N N . SER A 1 255 ? 10.223 -9.585 -11.964 1.00 89.25 255 SER A N 1
ATOM 2044 C CA . SER A 1 255 ? 9.999 -8.612 -13.038 1.00 89.25 255 SER A CA 1
ATOM 2045 C C . SER A 1 255 ? 11.327 -8.058 -13.537 1.00 89.25 255 SER A C 1
ATOM 2047 O O . SER A 1 255 ? 12.059 -7.455 -12.760 1.00 89.25 255 SER A O 1
ATOM 2049 N N . HIS A 1 256 ? 11.646 -8.237 -14.816 1.00 84.56 256 HIS A N 1
ATOM 2050 C CA . HIS A 1 256 ? 12.878 -7.751 -15.449 1.00 84.56 256 HIS A CA 1
ATOM 2051 C C . HIS A 1 256 ? 12.627 -6.603 -16.427 1.00 84.56 256 HIS A C 1
ATOM 2053 O O . HIS A 1 256 ? 13.518 -5.781 -16.643 1.00 84.56 256 HIS A O 1
ATOM 2059 N N . VAL A 1 257 ? 11.422 -6.523 -17.000 1.00 84.19 257 VAL A N 1
ATOM 2060 C CA . VAL A 1 257 ? 11.060 -5.533 -18.021 1.00 84.19 257 VAL A CA 1
ATOM 2061 C C . VAL A 1 257 ? 9.662 -4.976 -17.721 1.00 84.19 257 VAL A C 1
ATOM 2063 O O . VAL A 1 257 ? 8.791 -5.703 -17.239 1.00 84.19 257 VAL A O 1
ATOM 2066 N N . PRO A 1 258 ? 9.391 -3.691 -18.010 1.00 84.12 258 PRO A N 1
ATOM 2067 C CA . PRO A 1 258 ? 8.040 -3.147 -17.924 1.00 84.12 258 PRO A CA 1
ATOM 2068 C C . PRO A 1 258 ? 7.017 -3.986 -18.702 1.00 84.12 258 PRO A C 1
ATOM 2070 O O . PRO A 1 258 ? 7.289 -4.433 -19.816 1.00 84.12 258 PRO A O 1
ATOM 2073 N N . TYR A 1 259 ? 5.829 -4.157 -18.118 1.00 86.44 259 TYR A N 1
ATOM 2074 C CA . TYR A 1 259 ? 4.703 -4.930 -18.666 1.00 86.44 259 TYR A CA 1
ATOM 2075 C C . TYR A 1 259 ? 4.911 -6.441 -18.815 1.00 86.44 259 TYR A C 1
ATOM 2077 O O . TYR A 1 259 ? 4.063 -7.121 -19.409 1.00 86.44 259 TYR A O 1
ATOM 2085 N N . ASP A 1 260 ? 5.982 -6.985 -18.239 1.00 87.56 260 ASP A N 1
ATOM 2086 C CA . ASP A 1 260 ? 6.103 -8.426 -18.096 1.00 87.56 260 ASP A CA 1
ATOM 2087 C C . ASP A 1 260 ? 5.030 -9.007 -17.156 1.00 87.56 260 ASP A C 1
ATOM 2089 O O . ASP A 1 260 ? 4.229 -8.312 -16.516 1.00 87.56 260 ASP A O 1
ATOM 2093 N N . SER A 1 261 ? 4.984 -10.333 -17.111 1.00 90.75 261 SER A N 1
ATOM 2094 C CA . SER A 1 261 ? 4.048 -11.085 -16.284 1.00 90.75 261 SER A CA 1
ATOM 2095 C C . SER A 1 261 ? 4.055 -10.638 -14.815 1.00 90.75 261 SER A C 1
ATOM 2097 O O . SER A 1 261 ? 3.005 -10.328 -14.245 1.00 90.75 261 SER A O 1
ATOM 2099 N N . ALA A 1 262 ? 5.238 -10.561 -14.205 1.00 91.75 262 ALA A N 1
ATOM 2100 C CA . ALA A 1 262 ? 5.402 -10.230 -12.794 1.00 91.75 262 ALA A CA 1
ATOM 2101 C C . ALA A 1 262 ? 5.076 -8.759 -12.493 1.00 91.75 262 ALA A C 1
ATOM 2103 O O . ALA A 1 262 ? 4.482 -8.465 -11.455 1.00 91.75 262 ALA A O 1
ATOM 2104 N N . TYR A 1 263 ? 5.379 -7.849 -13.420 1.00 91.31 263 TYR A N 1
ATOM 2105 C CA . TYR A 1 263 ? 4.981 -6.447 -13.373 1.00 91.31 263 TYR A CA 1
ATOM 2106 C C . TYR A 1 263 ? 3.461 -6.315 -13.307 1.00 91.31 263 TYR A C 1
ATOM 2108 O O . TYR A 1 263 ? 2.923 -5.671 -12.405 1.00 91.31 263 TYR A O 1
ATOM 2116 N N . ASN A 1 264 ? 2.750 -6.976 -14.223 1.00 92.69 264 ASN A N 1
ATOM 2117 C CA . ASN A 1 264 ? 1.291 -6.916 -14.281 1.00 92.69 264 ASN A CA 1
ATOM 2118 C C . ASN A 1 264 ? 0.646 -7.511 -13.020 1.00 92.69 264 ASN A C 1
ATOM 2120 O O . ASN A 1 264 ? -0.336 -6.964 -12.509 1.00 92.69 264 ASN A O 1
ATOM 2124 N N . ILE A 1 265 ? 1.217 -8.596 -12.488 1.00 94.19 265 ILE A N 1
ATOM 2125 C CA . ILE A 1 265 ? 0.787 -9.183 -11.214 1.00 94.19 265 ILE A CA 1
ATOM 2126 C C . ILE A 1 265 ? 1.013 -8.197 -10.064 1.00 94.19 265 ILE A C 1
ATOM 2128 O O . ILE A 1 265 ? 0.104 -7.993 -9.265 1.00 94.19 265 ILE A O 1
ATOM 2132 N N . ALA A 1 266 ? 2.169 -7.537 -9.987 1.00 94.94 266 ALA A N 1
ATOM 2133 C CA . ALA A 1 266 ? 2.456 -6.569 -8.929 1.00 94.94 266 ALA A CA 1
ATOM 2134 C C . ALA A 1 266 ? 1.475 -5.381 -8.937 1.00 94.94 266 ALA A C 1
ATOM 2136 O O . ALA A 1 266 ? 0.975 -4.982 -7.883 1.00 94.94 266 ALA A O 1
ATOM 2137 N N . TYR A 1 267 ? 1.128 -4.852 -10.115 1.00 93.38 267 TYR A N 1
ATOM 2138 C CA . TYR A 1 267 ? 0.101 -3.810 -10.240 1.00 93.38 267 TYR A CA 1
ATOM 2139 C C . TYR A 1 267 ? -1.280 -4.292 -9.803 1.00 93.38 267 TYR A C 1
ATOM 2141 O O . TYR A 1 267 ? -1.987 -3.578 -9.092 1.00 93.38 267 TYR A O 1
ATOM 2149 N N . PHE A 1 268 ? -1.648 -5.523 -10.153 1.00 95.31 268 PHE A N 1
ATOM 2150 C CA . PHE A 1 268 ? -2.885 -6.127 -9.672 1.00 95.31 268 PHE A CA 1
ATOM 2151 C C . PHE A 1 268 ? -2.891 -6.299 -8.143 1.00 95.31 268 PHE A C 1
ATOM 2153 O O . PHE A 1 268 ? -3.857 -5.918 -7.480 1.00 95.31 268 PHE A O 1
ATOM 2160 N N . LEU A 1 269 ? -1.798 -6.793 -7.554 1.00 96.06 269 LEU A N 1
ATOM 2161 C CA . LEU A 1 269 ? -1.665 -6.945 -6.102 1.00 96.06 269 LEU A CA 1
ATOM 2162 C C . LEU A 1 269 ? -1.720 -5.608 -5.360 1.00 96.06 269 LEU A C 1
ATOM 2164 O O . LEU A 1 269 ? -2.238 -5.549 -4.244 1.00 96.06 269 LEU A O 1
ATOM 2168 N N . LYS A 1 270 ? -1.273 -4.514 -5.981 1.00 94.88 270 LYS A N 1
ATOM 2169 C CA . LYS A 1 270 ? -1.445 -3.178 -5.406 1.00 94.88 270 LYS A CA 1
ATOM 2170 C C . LYS A 1 270 ? -2.916 -2.776 -5.296 1.00 94.88 270 LYS A C 1
ATOM 2172 O O . LYS A 1 270 ? -3.318 -2.237 -4.266 1.00 94.88 270 LYS A O 1
ATOM 2177 N N . VAL A 1 271 ? -3.746 -3.114 -6.285 1.00 96.12 271 VAL A N 1
ATOM 2178 C CA . VAL A 1 271 ? -5.207 -2.931 -6.185 1.00 96.12 271 VAL A CA 1
ATOM 2179 C C . VAL A 1 271 ? -5.777 -3.782 -5.048 1.00 96.12 271 VAL A C 1
ATOM 2181 O O . VAL A 1 271 ? -6.547 -3.281 -4.227 1.00 96.12 271 VAL A O 1
ATOM 2184 N N . VAL A 1 272 ? -5.342 -5.043 -4.929 1.00 96.50 272 VAL A N 1
ATOM 2185 C CA . VAL A 1 272 ? -5.731 -5.926 -3.812 1.00 96.50 272 VAL A CA 1
ATOM 2186 C C . VAL A 1 272 ? -5.343 -5.315 -2.460 1.00 96.50 272 VAL A C 1
ATOM 2188 O O . VAL A 1 272 ? -6.131 -5.362 -1.514 1.00 96.50 272 VAL A O 1
ATOM 2191 N N . ASN A 1 273 ? -4.184 -4.662 -2.365 1.00 95.56 273 ASN A N 1
ATOM 2192 C CA . ASN A 1 273 ? -3.748 -3.984 -1.148 1.00 95.56 273 ASN A CA 1
ATOM 2193 C C . ASN A 1 273 ? -4.694 -2.849 -0.710 1.00 95.56 273 ASN A C 1
ATOM 2195 O O . ASN A 1 273 ? -4.838 -2.616 0.489 1.00 95.56 273 ASN A O 1
ATOM 2199 N N . TYR A 1 274 ? -5.365 -2.165 -1.642 1.00 95.56 274 TYR A N 1
ATOM 2200 C CA . TYR A 1 274 ? -6.421 -1.194 -1.318 1.00 95.56 274 TYR A CA 1
ATOM 2201 C C . TYR A 1 274 ? -7.776 -1.861 -1.047 1.00 95.56 274 TYR A C 1
ATOM 2203 O O . TYR A 1 274 ? -8.571 -1.364 -0.248 1.00 95.56 274 TYR A O 1
ATOM 2211 N N . PHE A 1 275 ? -8.031 -3.021 -1.651 1.00 96.06 275 PHE A N 1
ATOM 2212 C CA . PHE A 1 275 ? -9.265 -3.780 -1.458 1.00 96.06 275 PHE A CA 1
ATOM 2213 C C . PHE A 1 275 ? -9.402 -4.351 -0.048 1.00 96.06 275 PHE A C 1
ATOM 2215 O O . PHE A 1 275 ? -10.463 -4.244 0.567 1.00 96.06 275 PHE A O 1
ATOM 2222 N N . ILE A 1 276 ? -8.321 -4.917 0.489 1.00 96.12 276 ILE A N 1
ATOM 2223 C CA . ILE A 1 276 ? -8.281 -5.518 1.828 1.00 96.12 276 ILE A CA 1
ATOM 2224 C C . ILE A 1 276 ? -8.834 -4.562 2.912 1.00 96.12 276 ILE A C 1
ATOM 2226 O O . ILE A 1 276 ? -9.801 -4.931 3.589 1.00 96.12 276 ILE A O 1
ATOM 2230 N N . PRO A 1 277 ? -8.296 -3.337 3.094 1.00 96.06 277 PRO A N 1
ATOM 2231 C CA . PRO A 1 277 ? -8.811 -2.387 4.078 1.00 96.06 277 PRO A CA 1
ATOM 2232 C C . PRO A 1 277 ? -10.225 -1.905 3.767 1.00 96.06 277 PRO A C 1
ATOM 2234 O O . PRO A 1 277 ? -10.999 -1.718 4.707 1.00 96.06 277 PRO A O 1
ATOM 2237 N N . CYS A 1 278 ? -10.592 -1.763 2.490 1.00 96.75 278 CYS A N 1
ATOM 2238 C CA . CYS A 1 278 ? -11.952 -1.411 2.088 1.00 96.75 278 CYS A CA 1
ATOM 2239 C C . CYS A 1 278 ? -12.971 -2.420 2.644 1.00 96.75 278 CYS A C 1
ATOM 2241 O O . CYS A 1 278 ? -13.872 -2.058 3.403 1.00 96.75 278 CYS A O 1
ATOM 2243 N N . VAL A 1 279 ? -12.768 -3.709 2.355 1.00 95.50 279 VAL A N 1
ATOM 2244 C CA . VAL A 1 279 ? -13.651 -4.789 2.818 1.00 95.50 279 VAL A CA 1
ATOM 2245 C C . VAL A 1 279 ? -13.664 -4.877 4.342 1.00 95.50 279 VAL A C 1
ATOM 2247 O O . VAL A 1 279 ? -14.727 -5.021 4.947 1.00 95.50 279 VAL A O 1
ATOM 2250 N N . CYS A 1 280 ? -12.506 -4.739 4.993 1.00 93.81 280 CYS A N 1
ATOM 2251 C CA . CYS A 1 280 ? -12.430 -4.767 6.454 1.00 93.81 280 CYS A CA 1
ATOM 2252 C C . CYS A 1 280 ? -13.216 -3.627 7.105 1.00 93.81 280 CYS A C 1
ATOM 2254 O O . CYS A 1 280 ? -13.879 -3.849 8.121 1.00 93.81 280 CYS A O 1
ATOM 2256 N N . LEU A 1 281 ? -13.169 -2.422 6.531 1.00 94.00 281 LEU A N 1
ATOM 2257 C CA . LEU A 1 281 ? -13.945 -1.280 7.005 1.00 94.00 281 LEU A CA 1
ATOM 2258 C C . LEU A 1 281 ? -15.444 -1.487 6.789 1.00 94.00 281 LEU A C 1
ATOM 2260 O O . LEU A 1 281 ? -16.206 -1.223 7.715 1.00 94.00 281 LEU A O 1
ATOM 2264 N N . ILE A 1 282 ? -15.863 -2.017 5.635 1.00 93.88 282 ILE A N 1
ATOM 2265 C CA . ILE A 1 282 ? -17.273 -2.341 5.363 1.00 93.88 282 ILE A CA 1
ATOM 2266 C C . ILE A 1 282 ? -17.791 -3.364 6.377 1.00 93.88 282 ILE A C 1
ATOM 2268 O O . ILE A 1 282 ? -18.814 -3.132 7.020 1.00 93.88 282 ILE A O 1
ATOM 2272 N N . ILE A 1 283 ? -17.066 -4.467 6.582 1.00 91.38 283 ILE A N 1
ATOM 2273 C CA . ILE A 1 283 ? -17.446 -5.499 7.556 1.00 91.38 283 ILE A CA 1
ATOM 2274 C C . ILE A 1 283 ? -17.530 -4.897 8.962 1.00 91.38 283 ILE A C 1
ATOM 2276 O O . ILE A 1 283 ? -18.508 -5.124 9.674 1.00 91.38 283 ILE A O 1
ATOM 2280 N N . ASN A 1 284 ? -16.533 -4.103 9.364 1.00 89.69 284 ASN A N 1
ATOM 2281 C CA . ASN A 1 284 ? -16.537 -3.446 10.670 1.00 89.69 284 ASN A CA 1
ATOM 2282 C C . ASN A 1 284 ? -17.741 -2.502 10.828 1.00 89.69 284 ASN A C 1
ATOM 2284 O O . ASN A 1 284 ? -18.384 -2.482 11.879 1.00 89.69 284 ASN A O 1
ATOM 2288 N N . TYR A 1 285 ? -18.083 -1.760 9.773 1.00 87.81 285 TYR A N 1
ATOM 2289 C CA . TYR A 1 285 ? -19.227 -0.858 9.754 1.00 87.81 285 TYR A CA 1
ATOM 2290 C C . TYR A 1 285 ? -20.549 -1.618 9.913 1.00 87.81 285 TYR A C 1
ATOM 2292 O O . TYR A 1 285 ? -21.332 -1.292 10.803 1.00 87.81 285 TYR A O 1
ATOM 2300 N N . VAL A 1 286 ? -20.760 -2.684 9.133 1.00 88.00 286 VAL A N 1
ATOM 2301 C CA . VAL A 1 286 ? -21.968 -3.525 9.204 1.00 88.00 286 VAL A CA 1
ATOM 2302 C C . VAL A 1 286 ? -22.126 -4.157 10.586 1.00 88.00 286 VAL A C 1
ATOM 2304 O O . VAL A 1 286 ? -23.212 -4.113 11.162 1.00 88.00 286 VAL A O 1
ATOM 2307 N N . VAL A 1 287 ? -21.050 -4.718 11.145 1.00 85.44 287 VAL A N 1
ATOM 2308 C CA . VAL A 1 287 ? -21.077 -5.326 12.485 1.00 85.44 287 VAL A CA 1
ATOM 2309 C C . VAL A 1 287 ? -21.405 -4.280 13.548 1.00 85.44 287 VAL A C 1
ATOM 2311 O O . VAL A 1 287 ? -22.268 -4.509 14.393 1.00 85.44 287 VAL A O 1
ATOM 2314 N N . SER A 1 288 ? -20.768 -3.111 13.473 1.00 83.88 288 SER A N 1
ATOM 2315 C CA . SER A 1 288 ? -21.008 -2.027 14.427 1.00 83.88 288 SER A CA 1
ATOM 2316 C C . SER A 1 288 ? -22.441 -1.502 14.349 1.00 83.88 288 SER A C 1
ATOM 2318 O O . SER A 1 288 ? -23.052 -1.245 15.380 1.00 83.88 288 SER A O 1
ATOM 2320 N N . TYR A 1 289 ? -23.001 -1.380 13.145 1.00 83.75 289 TYR A N 1
ATOM 2321 C CA . TYR A 1 289 ? -24.374 -0.926 12.946 1.00 83.75 289 TYR A CA 1
ATOM 2322 C C . TYR A 1 289 ? -25.405 -1.930 13.482 1.00 83.75 289 TYR A C 1
ATOM 2324 O O . TYR A 1 289 ? -26.330 -1.546 14.195 1.00 83.75 289 TYR A O 1
ATOM 2332 N N . ARG A 1 290 ? -25.209 -3.232 13.227 1.00 84.00 290 ARG A N 1
ATOM 2333 C CA . ARG A 1 290 ? -26.068 -4.292 13.785 1.00 84.00 290 ARG A CA 1
ATOM 2334 C C . ARG A 1 290 ? -26.054 -4.301 15.314 1.00 84.00 290 ARG A C 1
ATOM 2336 O O . ARG A 1 290 ? -27.103 -4.472 15.926 1.00 84.00 290 ARG A O 1
ATOM 2343 N N . ALA A 1 291 ? -24.889 -4.077 15.924 1.00 80.31 291 ALA A N 1
ATOM 2344 C CA . ALA A 1 291 ? -24.768 -3.984 17.378 1.00 80.31 291 ALA A CA 1
ATOM 2345 C C . ALA A 1 291 ? -25.553 -2.792 17.956 1.00 80.31 291 ALA A C 1
ATOM 2347 O O . ALA A 1 291 ? -26.130 -2.905 19.035 1.00 80.31 291 ALA A O 1
ATOM 2348 N N . VAL A 1 292 ? -25.609 -1.667 17.234 1.00 80.19 292 VAL A N 1
ATOM 2349 C CA . VAL A 1 292 ? -26.420 -0.504 17.628 1.00 80.19 292 VAL A CA 1
ATOM 2350 C C . VAL A 1 292 ? -27.915 -0.815 17.532 1.00 80.19 292 VAL A C 1
ATOM 2352 O O . VAL A 1 292 ? -28.635 -0.565 18.493 1.00 80.19 292 VAL A O 1
ATOM 2355 N N . LEU A 1 293 ? -28.373 -1.411 16.426 1.00 82.12 293 LEU A N 1
ATOM 2356 C CA . LEU A 1 293 ? -29.786 -1.771 16.245 1.00 82.12 293 LEU A CA 1
ATOM 2357 C C . LEU A 1 293 ? -30.296 -2.735 17.324 1.00 82.12 293 LEU A C 1
ATOM 2359 O O . LEU A 1 293 ? -31.387 -2.532 17.851 1.00 82.12 293 LEU A O 1
ATOM 2363 N N . ALA A 1 294 ? -29.499 -3.746 17.685 1.00 80.94 294 ALA A N 1
ATOM 2364 C CA . ALA A 1 294 ? -29.854 -4.680 18.753 1.00 80.94 294 ALA A CA 1
ATOM 2365 C C . ALA A 1 294 ? -30.076 -3.954 20.092 1.00 80.94 294 ALA A C 1
ATOM 2367 O O . ALA A 1 294 ? -31.093 -4.160 20.748 1.00 80.94 294 ALA A O 1
ATOM 2368 N N . ARG A 1 295 ? -29.184 -3.017 20.449 1.00 77.44 295 ARG A N 1
ATOM 2369 C CA . ARG A 1 295 ? -29.321 -2.217 21.678 1.00 77.44 295 ARG A CA 1
ATOM 2370 C C . ARG A 1 295 ? -30.540 -1.301 21.656 1.00 77.44 295 ARG A C 1
ATOM 2372 O O . ARG A 1 295 ? -31.173 -1.119 22.690 1.00 77.44 295 ARG A O 1
ATOM 2379 N N . SER A 1 296 ? -30.869 -0.709 20.509 1.00 77.62 296 SER A N 1
ATOM 2380 C CA . SER A 1 296 ? -32.075 0.116 20.380 1.00 77.62 296 SER A CA 1
ATOM 2381 C C . SER A 1 296 ? -33.347 -0.698 20.634 1.00 77.62 296 SER A C 1
ATOM 2383 O O . SER A 1 296 ? -34.216 -0.224 21.363 1.00 77.62 296 SER A O 1
ATOM 2385 N N . GLY A 1 297 ? -33.421 -1.932 20.122 1.00 76.06 297 GLY A N 1
ATOM 2386 C CA . GLY A 1 297 ? -34.539 -2.843 20.392 1.00 76.06 297 GLY A CA 1
ATOM 2387 C C . GLY A 1 297 ? -34.652 -3.235 21.870 1.00 76.06 297 GLY A C 1
ATOM 2388 O O . GLY A 1 297 ? -35.741 -3.175 22.443 1.00 76.06 297 GLY A O 1
ATOM 2389 N N . ASP A 1 298 ? -33.526 -3.545 22.520 1.00 75.81 298 ASP A N 1
ATOM 2390 C CA . ASP A 1 298 ? -33.497 -3.887 23.951 1.00 75.81 298 ASP A CA 1
ATOM 2391 C C . ASP A 1 298 ? -33.973 -2.721 24.836 1.00 75.81 298 ASP A C 1
ATOM 2393 O O . ASP A 1 298 ? -34.679 -2.919 25.829 1.00 75.81 298 ASP A O 1
ATOM 2397 N N . LEU A 1 299 ? -33.602 -1.484 24.482 1.00 73.81 299 LEU A N 1
ATOM 2398 C CA . LEU A 1 299 ? -34.024 -0.281 25.203 1.00 73.81 299 LEU A CA 1
ATOM 2399 C C . LEU A 1 299 ? -35.523 -0.016 25.057 1.00 73.81 299 LEU A C 1
ATOM 2401 O O . LEU A 1 299 ? -36.173 0.350 26.037 1.00 73.81 299 LEU A O 1
ATOM 2405 N N . GLU A 1 300 ? -36.084 -0.217 23.867 1.00 74.69 300 GLU A N 1
ATOM 2406 C CA . GLU A 1 300 ? -37.518 -0.057 23.629 1.00 74.69 300 GLU A CA 1
ATOM 2407 C C . GLU A 1 300 ? -38.328 -1.107 24.403 1.00 74.69 300 GLU A C 1
ATOM 2409 O O . GLU A 1 300 ? -39.295 -0.770 25.091 1.00 74.69 300 GLU A O 1
ATOM 2414 N N . GLN A 1 301 ? -37.865 -2.361 24.410 1.00 74.75 301 GLN A N 1
ATOM 2415 C CA . GLN A 1 301 ? -38.489 -3.435 25.181 1.00 74.75 301 GLN A CA 1
ATOM 2416 C C . GLN A 1 301 ? -38.412 -3.184 26.697 1.00 74.75 301 GLN A C 1
ATOM 2418 O O . GLN A 1 301 ? -39.394 -3.397 27.414 1.00 74.75 301 GLN A O 1
ATOM 2423 N N . ASN A 1 302 ? -37.269 -2.714 27.203 1.00 74.25 302 ASN A N 1
ATOM 2424 C CA . ASN A 1 302 ? -37.103 -2.403 28.624 1.00 74.25 302 ASN A CA 1
ATOM 2425 C C . ASN A 1 302 ? -37.908 -1.165 29.048 1.00 74.25 302 ASN A C 1
ATOM 2427 O O . ASN A 1 302 ? -38.521 -1.180 30.113 1.00 74.25 302 ASN A O 1
ATOM 2431 N N . SER A 1 303 ? -37.991 -0.134 28.204 1.00 71.31 303 SER A N 1
ATOM 2432 C CA . SER A 1 303 ? -38.877 1.021 28.412 1.00 71.31 303 SER A CA 1
ATOM 2433 C C . SER A 1 303 ? -40.351 0.600 28.469 1.00 71.31 303 SER A C 1
ATOM 2435 O O . SER A 1 303 ? -41.086 1.018 29.367 1.00 71.31 303 SER A O 1
ATOM 2437 N N . GLY A 1 304 ? -40.775 -0.297 27.572 1.00 70.31 304 GLY A N 1
ATOM 2438 C CA . GLY A 1 304 ? -42.117 -0.882 27.583 1.00 70.31 304 GLY A CA 1
ATOM 2439 C C . GLY A 1 304 ? -42.420 -1.659 28.867 1.00 70.31 304 GLY A C 1
ATOM 2440 O O . GLY A 1 304 ? -43.484 -1.476 29.456 1.00 70.31 304 GLY A O 1
ATOM 2441 N N . LYS A 1 305 ? -41.465 -2.459 29.362 1.00 69.44 305 LYS A N 1
ATOM 2442 C CA . LYS A 1 305 ? -41.597 -3.178 30.641 1.00 69.44 305 LYS A CA 1
ATOM 2443 C C . LYS A 1 305 ? -41.718 -2.229 31.831 1.00 69.44 305 LYS A C 1
ATOM 2445 O O . LYS A 1 305 ? -42.571 -2.458 32.674 1.00 69.44 305 LYS A O 1
ATOM 2450 N N . ILE A 1 306 ? -40.927 -1.155 31.884 1.00 65.62 306 ILE A N 1
ATOM 2451 C CA . ILE A 1 306 ? -40.992 -0.161 32.971 1.00 65.62 306 ILE A CA 1
ATOM 2452 C C . ILE A 1 306 ? -42.349 0.557 32.982 1.00 65.62 306 ILE A C 1
ATOM 2454 O O . ILE A 1 306 ? -42.917 0.769 34.049 1.00 65.62 306 ILE A O 1
ATOM 2458 N N . ARG A 1 307 ? -42.909 0.878 31.808 1.00 58.69 307 ARG A N 1
ATOM 2459 C CA . ARG A 1 307 ? -44.254 1.473 31.691 1.00 58.69 307 ARG A CA 1
ATOM 2460 C C . ARG A 1 307 ? -45.383 0.508 32.061 1.00 58.69 307 ARG A C 1
ATOM 2462 O O . ARG A 1 307 ? -46.445 0.963 32.468 1.00 58.69 307 ARG A O 1
ATOM 2469 N N . ALA A 1 308 ? -45.160 -0.797 31.920 1.00 62.31 308 ALA A N 1
ATOM 2470 C CA . ALA A 1 308 ? -46.131 -1.835 32.257 1.00 62.31 308 ALA A CA 1
ATOM 2471 C C . ALA A 1 308 ? -46.125 -2.233 33.746 1.00 62.31 308 ALA A C 1
ATOM 2473 O O . ALA A 1 308 ? -46.991 -3.002 34.156 1.00 62.31 308 ALA A O 1
ATOM 2474 N N . ILE A 1 309 ? -45.188 -1.726 34.563 1.00 64.88 309 ILE A N 1
ATOM 2475 C CA . ILE A 1 309 ? -45.195 -1.938 36.019 1.00 64.88 309 ILE A CA 1
ATOM 2476 C C . ILE A 1 309 ? -46.273 -1.029 36.640 1.00 64.88 309 ILE A C 1
ATOM 2478 O O . ILE A 1 309 ? -46.098 0.196 36.651 1.00 64.88 309 ILE A O 1
ATOM 2482 N N . PRO A 1 310 ? -47.373 -1.578 37.194 1.00 48.62 310 PRO A N 1
ATOM 2483 C CA . PRO A 1 310 ? -48.381 -0.776 37.873 1.00 48.62 310 PRO A CA 1
ATOM 2484 C C . PRO A 1 310 ? -47.776 -0.273 39.190 1.00 48.62 310 PRO A C 1
ATOM 2486 O O . PRO A 1 310 ? -47.507 -1.063 40.090 1.00 48.62 310 PRO A O 1
ATOM 2489 N N . GLY A 1 311 ? -47.512 1.034 39.283 1.00 56.00 311 GLY A N 1
ATOM 2490 C CA . GLY A 1 311 ? -46.999 1.679 40.503 1.00 56.00 311 GLY A CA 1
ATOM 2491 C C . GLY A 1 311 ? -45.844 2.670 40.311 1.00 56.00 311 GLY A C 1
ATOM 2492 O O . GLY A 1 311 ? -45.531 3.399 41.243 1.00 56.00 311 GLY A O 1
ATOM 2493 N N . LEU A 1 312 ? -45.234 2.752 39.120 1.00 48.59 312 LEU A N 1
ATOM 2494 C CA . LEU A 1 312 ? -44.102 3.661 38.843 1.00 48.59 312 LEU A CA 1
ATOM 2495 C C . LEU A 1 312 ? -44.491 4.978 38.139 1.00 48.59 312 LEU A C 1
ATOM 2497 O O . LEU A 1 312 ? -43.627 5.795 37.828 1.00 48.59 312 LEU A O 1
ATOM 2501 N N . LEU A 1 313 ? -45.788 5.224 37.926 1.00 48.69 313 LEU A N 1
ATOM 2502 C CA . LEU A 1 313 ? -46.325 6.487 37.398 1.00 48.69 313 LEU A CA 1
ATOM 2503 C C . LEU A 1 313 ? -46.544 7.532 38.504 1.00 48.69 313 LEU A C 1
ATOM 2505 O O . LEU A 1 313 ? -47.626 8.103 38.619 1.00 48.69 313 LEU A O 1
ATOM 2509 N N . VAL A 1 314 ? -45.527 7.809 39.319 1.00 50.56 314 VAL A N 1
ATOM 2510 C CA . VAL A 1 314 ? -45.568 8.962 40.226 1.00 50.56 314 VAL A CA 1
ATOM 2511 C C . VAL A 1 314 ? -44.265 9.750 40.076 1.00 50.56 314 VAL A C 1
ATOM 2513 O O . VAL A 1 314 ? -43.186 9.253 40.375 1.00 50.56 314 VAL A O 1
ATOM 2516 N N . HIS A 1 315 ? -44.418 10.987 39.591 1.00 42.88 315 HIS A N 1
ATOM 2517 C CA . HIS A 1 315 ? -43.420 12.048 39.377 1.00 42.88 315 HIS A CA 1
ATOM 2518 C C . HIS A 1 315 ? -42.634 12.063 38.052 1.00 42.88 315 HIS A C 1
ATOM 2520 O O . HIS A 1 315 ? -41.427 11.850 38.001 1.00 42.88 315 HIS A O 1
ATOM 2526 N N . SER A 1 316 ? -43.312 12.503 36.984 1.00 41.31 316 SER A N 1
ATOM 2527 C CA . SER A 1 316 ? -42.672 13.335 35.951 1.00 41.31 316 SER A CA 1
ATOM 2528 C C . SER A 1 316 ? -42.780 14.814 36.374 1.00 41.31 316 SER A C 1
ATOM 2530 O O . SER A 1 316 ? -43.904 15.296 36.519 1.00 41.31 316 SER A O 1
ATOM 2532 N N . PRO A 1 317 ? -41.676 15.558 36.587 1.00 40.81 317 PRO A N 1
ATOM 2533 C CA . PRO A 1 317 ? -41.726 16.959 37.020 1.00 40.81 317 PRO A CA 1
ATOM 2534 C C . PRO A 1 317 ? -41.936 17.978 35.879 1.00 40.81 317 PRO A C 1
ATOM 2536 O O . PRO A 1 317 ? -41.782 19.172 36.105 1.00 40.81 317 PRO A O 1
ATOM 2539 N N . TYR A 1 318 ? -42.297 17.556 34.660 1.00 38.66 318 TYR A N 1
ATOM 2540 C CA . TYR A 1 318 ? -42.360 18.457 33.493 1.00 38.66 318 TYR A CA 1
ATOM 2541 C C . TYR A 1 318 ? -43.768 18.861 33.013 1.00 38.66 318 TYR A C 1
ATOM 2543 O O . TYR A 1 318 ? -43.883 19.452 31.944 1.00 38.66 318 TYR A O 1
ATOM 2551 N N . SER A 1 319 ? -44.843 18.613 33.774 1.00 38.50 319 SER A N 1
ATOM 2552 C CA . SER A 1 319 ? -46.210 19.004 33.364 1.00 38.50 319 SER A CA 1
ATOM 2553 C C . SER A 1 319 ? -46.898 20.023 34.286 1.00 38.50 319 SER A C 1
ATOM 2555 O O . SER A 1 319 ? -48.098 19.926 34.541 1.00 38.50 319 SER A O 1
ATOM 2557 N N . GLN A 1 320 ? -46.172 21.026 34.776 1.00 37.03 320 GLN A N 1
ATOM 2558 C CA . GLN A 1 320 ? -46.796 22.238 35.313 1.00 37.03 320 GLN A CA 1
ATOM 2559 C C . GLN A 1 320 ? -46.318 23.457 34.532 1.00 37.03 320 GLN A C 1
ATOM 2561 O O . GLN A 1 320 ? -45.404 24.150 34.943 1.00 37.03 320 GLN A O 1
ATOM 2566 N N . ASN A 1 321 ? -46.947 23.687 33.384 1.00 35.41 321 ASN A N 1
ATOM 2567 C CA . ASN A 1 321 ? -47.157 25.022 32.829 1.00 35.41 321 ASN A CA 1
ATOM 2568 C C . ASN A 1 321 ? -48.545 25.002 32.185 1.00 35.41 321 ASN A C 1
ATOM 2570 O O . ASN A 1 321 ? -48.710 24.877 30.973 1.00 35.41 321 ASN A O 1
ATOM 2574 N N . GLY A 1 322 ? -49.549 25.002 33.063 1.00 36.06 322 GLY A N 1
ATOM 2575 C CA . GLY A 1 322 ? -50.940 25.213 32.705 1.00 36.06 322 GLY A CA 1
ATOM 2576 C C . GLY A 1 322 ? -51.141 26.664 32.289 1.00 36.06 322 GLY A C 1
ATOM 2577 O O . GLY A 1 322 ? -50.882 27.581 33.061 1.00 36.06 322 GLY A O 1
ATOM 2578 N N . LEU A 1 323 ? -51.563 26.817 31.038 1.00 36.75 323 LEU A N 1
ATOM 2579 C CA . LEU A 1 323 ? -52.427 27.864 30.501 1.00 36.75 323 LEU A CA 1
ATOM 2580 C C . LEU A 1 323 ? -53.022 28.819 31.554 1.00 36.75 323 LEU A C 1
ATOM 2582 O O . LEU A 1 323 ? -53.878 28.432 32.347 1.00 36.75 323 LEU A O 1
ATOM 2586 N N . SER A 1 324 ? -52.622 30.090 31.487 1.00 36.50 324 SER A N 1
ATOM 2587 C CA . SER A 1 324 ? -53.380 31.200 32.060 1.00 36.50 324 SER A CA 1
ATOM 2588 C C . SER A 1 324 ? -54.541 31.554 31.128 1.00 36.50 324 SER A C 1
ATOM 2590 O O . SER A 1 324 ? -54.314 32.053 30.024 1.00 36.50 324 SER A O 1
ATOM 2592 N N . THR A 1 325 ? -55.776 31.351 31.581 1.00 43.03 325 THR A N 1
ATOM 2593 C CA . THR A 1 325 ? -56.967 31.967 30.978 1.00 43.03 325 THR A CA 1
ATOM 2594 C C . THR A 1 325 ? -57.914 32.490 32.060 1.00 43.03 325 THR A C 1
ATOM 2596 O O . THR A 1 325 ? -58.583 31.685 32.705 1.00 43.03 325 THR A O 1
ATOM 2599 N N . SER A 1 326 ? -58.017 33.831 32.128 1.00 35.12 326 SER A N 1
ATOM 2600 C CA . SER A 1 326 ? -59.226 34.656 32.401 1.00 35.12 326 SER A CA 1
ATOM 2601 C C . SER A 1 326 ? -59.852 34.590 33.816 1.00 35.12 326 SER A C 1
ATOM 2603 O O . SER A 1 326 ? -59.531 33.656 34.551 1.00 35.12 326 SER A O 1
ATOM 2605 N N . PRO A 1 327 ? -60.716 35.539 34.256 1.00 49.91 327 PRO A N 1
ATOM 2606 C CA . PRO A 1 327 ? -61.575 36.481 33.504 1.00 49.91 327 PRO A CA 1
ATOM 2607 C C . PRO A 1 327 ? -60.902 37.752 32.991 1.00 49.91 327 PRO A C 1
ATOM 2609 O O . PRO A 1 327 ? -60.188 38.404 33.785 1.00 49.91 327 PRO A O 1
#

Sequence (327 aa):
MDNALAFDEITMKRMPQFLILIILLLLGLPYIGLNFGFDFSIHSSQLSGQSMHNYLLEAQVRGYFRQTLLQWSGFSLAAVTVLLAFTRYKLSGDKIALIIGLSILFSGFIEAIHTLFIDGLSLNFKQKNNCDALIWTFSNSVSGLILLVGLSILLKTRKKSYLRFSSFSLITCLLLLLAAGTIYSITNASFIPKMWFEQEHISRPYEGISLVIYLFILMFVYPKIYRKYPSILSHCIFYIGITQIITALYLILLSHVPYDSAYNIAYFLKVVNYFIPCVCLIINYVVSYRAVLARSGDLEQNSGKIRAIPGLLVHSPYSQNGLSTSP

Secondary structure (DSSP, 8-state):
------------SS--HHHHHHHHHHHHHHHHHHHTT---S-------SSTHHHHHHHHHHHHHHHHHHHHHHHHHHHHHHHHHHHHHHHHH--HHHHHHHHHHHHHHHHHHHIIIIITTS---HHHHHHHHHHHHHHHHHHHHHHHHHHHHHHHH--S-PPPPHHHHHHHHHHHHHHHHHHHHHHHT-S-------TTSS-S-GGGHHHHHHHHHIIIIIHHHHHHHS-SHHHHHHHHHHHHHHHHHHIIIII--STTSHHHHHHHHHHHHHHHHHHHHHHHHHHHHHHHHHHHHHHHHHHHHHHHTSTT--S--TT---------

Foldseek 3Di:
DPPLPALPDPFDLADPPVVVVVLVCLLCVLVVCVVVVNWQFQDPPDDDDPCVVVVVVVSVVVLLVLLLVLLVLLLVLLVLLLVLLVVCCVRHVDLLSVLLSLLSLLLSLLSVCCSVPVSPDPDDPQLSVLLVLVSNLVSLLVSLVSSVVSLVVVLVDDDSDRDDPVRSVVSSVVSSVVSVVVNVCSVPDPDRDRQADQPDQFGGCSLVSSLVSLVCCQPPRLVSSCVVPRHHSSNLSNSLSVLSNSLSCLNGHPDRDRRTRSNSSSSNSSSVSSVSSSVSSVVRVVSSVVVVVVVVVVVVVVVVVCVPPPPPPDDDPPPPPDDDDDD